Protein AF-A0A432UFX7-F1 (afdb_monomer_lite)

Structure (mmCIF, N/CA/C/O backbone):
data_AF-A0A432UFX7-F1
#
_entry.id   AF-A0A432UFX7-F1
#
loop_
_atom_site.group_PDB
_atom_site.id
_atom_site.type_symbol
_atom_site.label_atom_id
_atom_site.label_alt_id
_atom_site.label_comp_id
_atom_site.label_asym_id
_atom_site.label_entity_id
_atom_site.label_seq_id
_atom_site.pdbx_PDB_ins_code
_atom_site.Cartn_x
_atom_site.Cartn_y
_atom_site.Cartn_z
_atom_site.occupancy
_atom_site.B_iso_or_equiv
_atom_site.auth_seq_id
_atom_site.auth_comp_id
_atom_site.auth_asym_id
_atom_site.auth_atom_id
_atom_site.pdbx_PDB_model_num
ATOM 1 N N . TYR A 1 1 ? 17.857 -8.070 -16.468 1.00 80.31 1 TYR A N 1
ATOM 2 C CA . TYR A 1 1 ? 17.479 -8.868 -15.280 1.00 80.31 1 TYR A CA 1
ATOM 3 C C . TYR A 1 1 ? 16.054 -9.406 -15.369 1.00 80.31 1 TYR A C 1
ATOM 5 O O . TYR A 1 1 ? 15.803 -10.473 -14.833 1.00 80.31 1 TYR A O 1
ATOM 13 N N . CYS A 1 2 ? 15.126 -8.679 -16.001 1.00 79.50 2 CYS A N 1
ATOM 14 C CA . CYS A 1 2 ? 13.734 -9.098 -16.134 1.00 79.50 2 CYS A CA 1
ATOM 15 C C . CYS A 1 2 ? 13.595 -10.426 -16.903 1.00 79.50 2 CYS A C 1
ATOM 17 O O . CYS A 1 2 ? 14.244 -10.601 -17.933 1.00 79.50 2 CYS A O 1
ATOM 19 N N . THR A 1 3 ? 12.744 -11.324 -16.404 1.00 83.44 3 THR A N 1
ATOM 20 C CA . THR A 1 3 ? 12.401 -12.617 -17.021 1.00 83.44 3 THR A CA 1
ATOM 21 C C . THR A 1 3 ? 11.188 -12.529 -17.944 1.00 83.44 3 THR A C 1
ATOM 23 O O . THR A 1 3 ? 10.934 -13.465 -18.687 1.00 83.44 3 THR A O 1
ATOM 26 N N . GLU A 1 4 ? 10.437 -11.422 -17.922 1.00 82.31 4 GLU A N 1
ATOM 27 C CA . GLU A 1 4 ? 9.168 -11.293 -18.657 1.00 82.31 4 GLU A CA 1
ATOM 28 C C . GLU A 1 4 ? 9.324 -11.507 -20.170 1.00 82.31 4 GLU A C 1
ATOM 30 O O . GLU A 1 4 ? 8.444 -12.070 -20.811 1.00 82.31 4 GLU A O 1
ATOM 35 N N . GLY A 1 5 ? 10.476 -11.133 -20.739 1.00 78.00 5 GLY A N 1
ATOM 36 C CA . GLY A 1 5 ? 10.769 -11.356 -22.158 1.00 78.00 5 GLY A CA 1
ATOM 37 C C . GLY A 1 5 ? 10.866 -12.832 -22.565 1.00 78.00 5 GLY A C 1
ATOM 38 O O . GLY A 1 5 ? 10.755 -13.130 -23.749 1.00 78.00 5 GLY A O 1
ATOM 39 N N . LEU A 1 6 ? 11.039 -13.751 -21.608 1.00 83.31 6 LEU A N 1
ATOM 40 C CA . LEU A 1 6 ? 11.121 -15.193 -21.867 1.00 83.31 6 LEU A CA 1
ATOM 41 C C . LEU A 1 6 ? 9.741 -15.823 -22.129 1.00 83.31 6 LEU A C 1
ATOM 43 O O . LEU A 1 6 ? 9.669 -16.908 -22.695 1.00 83.31 6 LEU A O 1
ATOM 47 N N . TYR A 1 7 ? 8.643 -15.153 -21.757 1.00 82.00 7 TYR A N 1
ATOM 48 C CA . TYR A 1 7 ? 7.281 -15.674 -21.949 1.00 82.00 7 TYR A CA 1
ATOM 49 C C . TYR A 1 7 ? 6.718 -15.453 -23.363 1.00 82.00 7 TYR A C 1
ATOM 51 O O . TYR A 1 7 ? 5.641 -15.957 -23.673 1.00 82.00 7 TYR A O 1
ATOM 59 N N . GLY A 1 8 ? 7.433 -14.732 -24.231 1.00 83.75 8 GLY A N 1
ATOM 60 C CA . GLY A 1 8 ? 6.998 -14.429 -25.594 1.00 83.75 8 GLY A CA 1
ATOM 61 C C . GLY A 1 8 ? 6.243 -13.103 -25.718 1.00 83.75 8 GLY A C 1
ATOM 62 O O . GLY A 1 8 ? 6.397 -12.194 -24.902 1.00 83.75 8 GLY A O 1
ATOM 63 N N . LYS A 1 9 ? 5.471 -12.959 -26.802 1.00 82.69 9 LYS A N 1
ATOM 64 C CA . LYS A 1 9 ? 4.685 -11.742 -27.048 1.00 82.69 9 LYS A CA 1
ATOM 65 C C . LYS A 1 9 ? 3.499 -11.667 -26.077 1.00 82.69 9 LYS A C 1
ATOM 67 O O . LYS A 1 9 ? 2.955 -12.717 -25.741 1.00 82.69 9 LYS A O 1
ATOM 72 N N . PRO A 1 10 ? 3.081 -10.457 -25.659 1.00 84.19 10 PRO A N 1
ATOM 73 C CA . PRO A 1 10 ? 1.871 -10.294 -24.863 1.00 84.19 10 PRO A CA 1
ATOM 74 C C . PRO A 1 10 ? 0.664 -10.948 -25.544 1.00 84.19 10 PRO A C 1
ATOM 76 O O . PRO A 1 10 ? 0.459 -10.764 -26.743 1.00 84.19 10 PRO A O 1
ATOM 79 N N . ASP A 1 11 ? -0.118 -11.691 -24.765 1.00 88.06 11 ASP A N 1
ATOM 80 C CA . ASP A 1 11 ? -1.413 -12.240 -25.161 1.00 88.06 11 ASP A CA 1
ATOM 81 C C . ASP A 1 11 ? -2.475 -11.716 -24.191 1.00 88.06 11 ASP A C 1
ATOM 83 O O . ASP A 1 11 ? -2.302 -11.761 -22.968 1.00 88.06 11 ASP A O 1
ATOM 87 N N . GLU A 1 12 ? -3.555 -11.170 -24.738 1.00 91.50 12 GLU A N 1
ATOM 88 C CA . GLU A 1 12 ? -4.558 -10.428 -23.988 1.00 91.50 12 GLU A CA 1
ATOM 89 C C . GLU A 1 12 ? -5.946 -11.036 -24.162 1.00 91.50 12 GLU A C 1
ATOM 91 O O . GLU A 1 12 ? -6.498 -11.125 -25.262 1.00 91.50 12 GLU A O 1
ATOM 96 N N . ARG A 1 13 ? -6.582 -11.361 -23.036 1.00 94.88 13 ARG A N 1
ATOM 97 C CA . ARG A 1 13 ? -7.971 -11.830 -23.025 1.00 94.88 13 ARG A CA 1
ATOM 98 C C . ARG A 1 13 ? -8.939 -10.720 -23.445 1.00 94.88 13 ARG A C 1
ATOM 100 O O . ARG A 1 13 ? -8.639 -9.529 -23.371 1.00 94.88 13 ARG A O 1
ATOM 107 N N . SER A 1 14 ? -10.112 -11.102 -23.943 1.00 97.19 14 SER A N 1
ATOM 108 C CA . SER A 1 14 ? -11.235 -10.176 -24.166 1.00 97.19 14 SER A CA 1
ATOM 109 C C . SER A 1 14 ? -11.773 -9.652 -22.837 1.00 97.19 14 SER A C 1
ATOM 111 O O . SER A 1 14 ? -11.773 -10.399 -21.857 1.00 97.19 14 SER A O 1
ATOM 113 N N . ILE A 1 15 ? -12.317 -8.433 -22.826 1.00 98.06 15 ILE A N 1
ATOM 114 C CA . ILE A 1 15 ? -12.979 -7.869 -21.639 1.00 98.06 15 ILE A CA 1
ATOM 115 C C . ILE A 1 15 ? -14.121 -8.786 -21.196 1.00 98.06 15 ILE A C 1
ATOM 117 O O . ILE A 1 15 ? -14.171 -9.170 -20.034 1.00 98.06 15 ILE A O 1
ATOM 121 N N . GLU A 1 16 ? -14.956 -9.211 -22.141 1.00 98.25 16 GLU A N 1
ATOM 122 C CA . GLU A 1 16 ? -16.123 -10.062 -21.914 1.00 98.25 16 GLU A CA 1
ATOM 123 C C . GLU A 1 16 ? -15.702 -11.370 -21.230 1.00 98.25 16 GLU A C 1
ATOM 125 O O . GLU A 1 16 ? -16.168 -11.685 -20.142 1.00 98.25 16 GLU A O 1
ATOM 130 N N . GLY A 1 17 ? -14.702 -12.060 -21.784 1.00 98.25 17 GLY A N 1
ATOM 131 C CA . GLY A 1 17 ? -14.162 -13.284 -21.188 1.00 98.25 17 GLY A CA 1
ATOM 132 C C . GLY A 1 17 ? -13.487 -13.111 -19.816 1.00 98.25 17 GLY A C 1
ATOM 133 O O . GLY A 1 17 ? -13.415 -14.083 -19.067 1.00 98.25 17 GLY A O 1
ATOM 134 N N . ILE A 1 18 ? -12.967 -11.927 -19.464 1.00 98.00 18 ILE A N 1
ATOM 135 C CA . ILE A 1 18 ? -12.464 -11.654 -18.101 1.00 98.00 18 ILE A CA 1
ATOM 136 C C . ILE A 1 18 ? -13.643 -11.425 -17.150 1.00 98.00 18 ILE A C 1
ATOM 138 O O . ILE A 1 18 ? -13.683 -11.999 -16.064 1.00 98.00 18 ILE A O 1
ATOM 142 N N . VAL A 1 19 ? -14.612 -10.603 -17.556 1.00 98.50 19 VAL A N 1
ATOM 143 C CA . VAL A 1 19 ? -15.798 -10.279 -16.750 1.00 98.50 19 VAL A CA 1
ATOM 144 C C . VAL A 1 19 ? -16.644 -11.530 -16.501 1.00 98.50 19 VAL A C 1
ATOM 146 O O . VAL A 1 19 ? -17.128 -11.721 -15.387 1.00 98.50 19 VAL A O 1
ATOM 149 N N . ASP A 1 20 ? -16.781 -12.411 -17.492 1.00 98.56 20 ASP A N 1
ATOM 150 C CA . ASP A 1 20 ? -17.512 -13.672 -17.367 1.00 98.56 20 ASP A CA 1
ATOM 151 C C . ASP A 1 20 ? -16.865 -14.618 -16.354 1.00 98.56 20 ASP A C 1
ATOM 153 O O . ASP A 1 20 ? -17.562 -15.197 -15.522 1.00 98.56 20 ASP A O 1
ATOM 157 N N . GLU A 1 21 ? -15.534 -14.723 -16.353 1.00 98.38 21 GLU A N 1
ATOM 158 C CA . GLU A 1 21 ? -14.810 -15.492 -15.337 1.00 98.38 21 GLU A CA 1
ATOM 159 C C . GLU A 1 21 ? -15.025 -14.906 -13.939 1.00 98.38 21 GLU A C 1
ATOM 161 O O . GLU A 1 21 ? -15.346 -15.645 -13.008 1.00 98.38 21 GLU A O 1
ATOM 166 N N . VAL A 1 22 ? -14.894 -13.582 -13.786 1.00 98.56 22 VAL A N 1
ATOM 167 C CA . VAL A 1 22 ? -15.163 -12.912 -12.506 1.00 98.56 22 VAL A CA 1
ATOM 168 C C . VAL A 1 22 ? -16.588 -13.204 -12.043 1.00 98.56 22 VAL A C 1
ATOM 170 O O . VAL A 1 22 ? -16.781 -13.521 -10.871 1.00 98.56 22 VAL A O 1
ATOM 173 N N . ARG A 1 23 ? -17.578 -13.134 -12.941 1.00 98.69 23 ARG A N 1
ATOM 174 C CA . ARG A 1 23 ? -18.985 -13.403 -12.625 1.00 98.69 23 ARG A CA 1
ATOM 175 C C . ARG A 1 23 ? -19.196 -14.826 -12.130 1.00 98.69 23 ARG A C 1
ATOM 177 O O . ARG A 1 23 ? -19.752 -15.003 -11.051 1.00 98.69 23 ARG A O 1
ATOM 184 N N . ILE A 1 24 ? -18.685 -15.817 -12.858 1.00 98.62 24 ILE A N 1
ATOM 185 C CA . ILE A 1 24 ? -18.801 -17.230 -12.476 1.00 98.62 24 ILE A CA 1
ATOM 186 C C . ILE A 1 24 ? -18.133 -17.470 -11.116 1.00 98.62 24 ILE A C 1
ATOM 188 O O . ILE A 1 24 ? -18.724 -18.085 -10.232 1.00 98.62 24 ILE A O 1
ATOM 192 N N . LEU A 1 25 ? -16.924 -16.941 -10.897 1.00 98.44 25 LEU A N 1
ATOM 193 C CA . LEU A 1 25 ? -16.233 -17.063 -9.609 1.00 98.44 25 LEU A CA 1
ATOM 194 C C . LEU A 1 25 ? -17.003 -16.370 -8.475 1.00 98.44 25 LEU A C 1
ATOM 196 O O . LEU A 1 25 ? -17.073 -16.891 -7.360 1.00 98.44 25 LEU A O 1
ATOM 200 N N . TYR A 1 26 ? -17.604 -15.214 -8.753 1.00 98.50 26 TYR A N 1
ATOM 201 C CA . TYR A 1 26 ? -18.410 -14.471 -7.790 1.00 98.50 26 TYR A CA 1
ATOM 202 C C . TYR A 1 26 ? -19.668 -15.235 -7.365 1.00 98.50 26 TYR A C 1
ATOM 204 O O . TYR A 1 26 ? -19.992 -15.261 -6.173 1.00 98.50 26 TYR A O 1
ATOM 212 N N . GLU A 1 27 ? -20.342 -15.887 -8.315 1.00 98.12 27 GLU A N 1
ATOM 213 C CA . GLU A 1 27 ? -21.495 -16.766 -8.077 1.00 98.12 27 GLU A CA 1
ATOM 214 C C . GLU A 1 27 ? -21.122 -17.988 -7.224 1.00 98.12 27 GLU A C 1
ATOM 216 O O . GLU A 1 27 ? -21.927 -18.438 -6.413 1.00 98.12 27 GLU A O 1
ATOM 221 N N . GLN A 1 28 ? -19.876 -18.466 -7.319 1.00 98.38 28 GLN A N 1
ATOM 222 C CA . GLN A 1 28 ? -19.323 -19.506 -6.437 1.00 98.38 28 GLN A CA 1
ATOM 223 C C . GLN A 1 28 ? -18.836 -18.972 -5.073 1.00 98.38 28 GLN A C 1
ATOM 225 O O . GLN A 1 28 ? -18.280 -19.719 -4.270 1.00 98.38 28 GLN A O 1
ATOM 230 N N . GLY A 1 29 ? -19.033 -17.681 -4.784 1.00 97.75 29 GLY A N 1
ATOM 231 C CA . GLY A 1 29 ? -18.726 -17.068 -3.490 1.00 97.75 29 GLY A CA 1
ATOM 232 C C . GLY A 1 29 ? -17.377 -16.349 -3.400 1.00 97.75 29 GLY A C 1
ATOM 233 O O . GLY A 1 29 ? -17.065 -15.801 -2.342 1.00 97.75 29 GLY A O 1
ATOM 234 N N . VAL A 1 30 ? -16.585 -16.277 -4.477 1.00 98.00 30 VAL A N 1
ATOM 235 C CA . VAL A 1 30 ? -15.328 -15.509 -4.484 1.00 98.00 30 VAL A CA 1
ATOM 236 C C . VAL A 1 30 ? -15.629 -14.010 -4.434 1.00 98.00 30 VAL A C 1
ATOM 238 O O . VAL A 1 30 ? -16.359 -13.477 -5.264 1.00 98.00 30 VAL A O 1
ATOM 241 N N . LYS A 1 31 ? -15.050 -13.297 -3.462 1.00 97.31 31 LYS A N 1
ATOM 242 C CA . LYS A 1 31 ? -15.242 -11.840 -3.290 1.00 97.31 31 LYS A CA 1
ATOM 243 C C . LYS A 1 31 ? -13.967 -11.015 -3.465 1.00 97.31 31 LYS A C 1
ATOM 245 O O . LYS A 1 31 ? -14.024 -9.792 -3.352 1.00 97.31 31 LYS A O 1
ATOM 250 N N . TYR A 1 32 ? -12.833 -11.666 -3.714 1.00 97.31 32 TYR A N 1
ATOM 251 C CA . TYR A 1 32 ? -11.512 -11.047 -3.713 1.00 97.31 32 TYR A CA 1
ATOM 252 C C . TYR A 1 32 ? -10.809 -11.317 -5.044 1.00 97.31 32 TYR A C 1
ATOM 254 O O . TYR A 1 32 ? -10.431 -12.449 -5.334 1.00 97.31 32 TYR A O 1
ATOM 262 N N . PHE A 1 33 ? -10.632 -10.272 -5.842 1.00 97.81 33 PHE A N 1
ATOM 263 C CA . PHE A 1 33 ? -10.080 -10.310 -7.188 1.00 97.81 33 PHE A CA 1
ATOM 264 C C . PHE A 1 33 ? -8.856 -9.402 -7.296 1.00 97.81 33 PHE A C 1
ATOM 266 O O . PHE A 1 33 ? -8.816 -8.282 -6.781 1.00 97.81 33 PHE A O 1
ATOM 273 N N . ARG A 1 34 ? -7.846 -9.888 -8.016 1.00 96.88 34 ARG A N 1
ATOM 274 C CA . ARG A 1 34 ? -6.667 -9.112 -8.392 1.00 96.88 34 ARG A CA 1
ATOM 275 C C . ARG A 1 34 ? -6.395 -9.318 -9.873 1.00 96.88 34 ARG A C 1
ATOM 277 O O . ARG A 1 34 ? -6.171 -10.447 -10.302 1.00 96.88 34 ARG A O 1
ATOM 284 N N . ILE A 1 35 ? -6.390 -8.236 -10.640 1.00 95.62 35 ILE A N 1
ATOM 285 C CA . ILE A 1 35 ? -6.102 -8.260 -12.074 1.00 95.62 35 ILE A CA 1
ATOM 286 C C . ILE A 1 35 ? -4.584 -8.308 -12.253 1.00 95.62 35 ILE A C 1
ATOM 288 O O . ILE A 1 35 ? -3.898 -7.281 -12.230 1.00 95.62 35 ILE A O 1
ATOM 292 N N . GLY A 1 36 ? -4.054 -9.527 -12.356 1.00 90.06 36 GLY A N 1
ATOM 293 C CA . GLY A 1 36 ? -2.617 -9.792 -12.394 1.00 90.06 36 GLY A CA 1
ATOM 294 C C . GLY A 1 36 ? -2.145 -10.569 -13.610 1.00 90.06 36 GLY A C 1
ATOM 295 O O . GLY A 1 36 ? -2.826 -10.619 -14.630 1.00 90.06 36 GLY A O 1
ATOM 296 N N . ARG A 1 37 ? -0.945 -11.152 -13.480 1.00 84.88 37 ARG A N 1
ATOM 297 C CA . ARG A 1 37 ? -0.235 -11.860 -14.563 1.00 84.88 37 ARG A CA 1
ATOM 298 C C . ARG A 1 37 ? 0.065 -10.948 -15.760 1.00 84.88 37 ARG A C 1
ATOM 300 O O . ARG A 1 37 ? -0.005 -11.360 -16.911 1.00 84.88 37 ARG A O 1
ATOM 307 N N . GLN A 1 38 ? 0.414 -9.699 -15.463 1.00 86.50 38 GLN A N 1
ATOM 308 C CA . GLN A 1 38 ? 0.875 -8.735 -16.453 1.00 86.50 38 GLN A CA 1
ATOM 309 C C . GLN A 1 38 ? 1.973 -7.844 -15.863 1.00 86.50 38 GLN A C 1
ATOM 311 O O . GLN A 1 38 ? 1.881 -7.442 -14.695 1.00 86.50 38 GLN A O 1
ATOM 316 N N . PRO A 1 39 ? 2.990 -7.482 -16.660 1.00 85.88 39 PRO A N 1
ATOM 317 C CA . PRO A 1 39 ? 4.038 -6.566 -16.223 1.00 85.88 39 PRO A CA 1
ATOM 318 C C . PRO A 1 39 ? 3.548 -5.112 -16.137 1.00 85.88 39 PRO A C 1
ATOM 320 O O . PRO A 1 39 ? 4.196 -4.284 -15.498 1.00 85.88 39 PRO A O 1
ATOM 323 N N . ASN A 1 40 ? 2.427 -4.779 -16.791 1.00 93.00 40 ASN A N 1
ATOM 324 C CA . ASN A 1 40 ? 1.883 -3.425 -16.838 1.00 93.00 40 ASN A CA 1
ATOM 325 C C . ASN A 1 40 ? 0.387 -3.405 -17.202 1.00 93.00 40 ASN A C 1
ATOM 327 O O . ASN A 1 40 ? 0.054 -3.580 -18.371 1.00 93.00 40 ASN A O 1
ATOM 331 N N . ILE A 1 41 ? -0.497 -3.088 -16.249 1.00 95.69 41 ILE A N 1
ATOM 332 C CA . ILE A 1 41 ? -1.945 -2.920 -16.510 1.00 95.69 41 ILE A CA 1
ATOM 333 C C . ILE A 1 41 ? -2.257 -1.856 -17.567 1.00 95.69 41 ILE A C 1
ATOM 335 O O . ILE A 1 41 ? -3.228 -1.982 -18.305 1.00 95.69 41 ILE A O 1
ATOM 339 N N . LEU A 1 42 ? -1.414 -0.828 -17.693 1.00 96.31 42 LEU A N 1
ATOM 340 C CA . LEU A 1 42 ? -1.611 0.229 -18.686 1.00 96.31 42 LEU A CA 1
ATOM 341 C C . LEU A 1 42 ? -1.316 -0.231 -20.120 1.00 96.31 42 LEU A C 1
ATOM 343 O O . LEU A 1 42 ? -1.626 0.494 -21.059 1.00 96.31 42 LEU A O 1
ATOM 347 N N . GLY A 1 43 ? -0.721 -1.415 -20.292 1.00 94.38 43 GLY A N 1
ATOM 348 C CA . GLY A 1 43 ? -0.522 -2.028 -21.602 1.00 94.38 43 GLY A CA 1
ATOM 349 C C . GLY A 1 43 ? -1.773 -2.698 -22.166 1.00 94.38 43 GLY A C 1
ATOM 350 O O . GLY A 1 43 ? -1.824 -2.895 -23.374 1.00 94.38 43 GLY A O 1
ATOM 351 N N . TYR A 1 44 ? -2.774 -2.991 -21.327 1.00 95.25 44 TYR A N 1
ATOM 352 C CA . TYR A 1 44 ? -3.959 -3.739 -21.736 1.00 95.25 44 TYR A CA 1
ATOM 353 C C . TYR A 1 44 ? -4.725 -3.029 -22.859 1.00 95.25 44 TYR A C 1
ATOM 355 O O . TYR A 1 44 ? -5.144 -1.875 -22.707 1.00 95.25 44 TYR A O 1
ATOM 363 N N . ARG A 1 45 ? -4.928 -3.734 -23.978 1.00 94.44 45 ARG A N 1
ATOM 364 C CA . ARG A 1 45 ? -5.622 -3.265 -25.186 1.00 94.44 45 ARG A CA 1
ATOM 365 C C . ARG A 1 45 ? -5.040 -1.963 -25.727 1.00 94.44 45 ARG A C 1
ATOM 367 O O . ARG A 1 45 ? -5.791 -1.073 -26.134 1.00 94.44 45 ARG A O 1
ATOM 374 N N . THR A 1 46 ? -3.712 -1.841 -25.687 1.00 93.62 46 THR A N 1
ATOM 375 C CA . THR A 1 46 ? -2.978 -0.623 -26.053 1.00 93.62 46 THR A CA 1
ATOM 376 C C . THR A 1 46 ? -3.400 -0.036 -27.405 1.00 93.62 46 THR A C 1
ATOM 378 O O . THR A 1 46 ? -3.647 -0.747 -28.373 1.00 93.62 46 THR A O 1
ATOM 381 N N . LEU A 1 47 ? -3.441 1.299 -27.486 1.00 89.25 47 LEU A N 1
ATOM 382 C CA . LEU A 1 47 ? -3.753 2.027 -28.724 1.00 89.25 47 LEU A CA 1
ATOM 383 C C . LEU A 1 47 ? -2.596 2.018 -29.733 1.00 89.25 47 LEU A C 1
ATOM 385 O O . LEU A 1 47 ? -2.783 2.374 -30.896 1.00 89.25 47 LEU A O 1
ATOM 389 N N . LYS A 1 48 ? -1.380 1.693 -29.282 1.00 83.44 48 LYS A N 1
ATOM 390 C CA . LYS A 1 48 ? -0.187 1.657 -30.126 1.00 83.44 48 LYS A CA 1
ATOM 391 C C . LYS A 1 48 ? 0.795 0.625 -29.592 1.00 83.44 48 LYS A C 1
ATOM 393 O O . LYS A 1 48 ? 1.383 0.820 -28.532 1.00 83.44 48 LYS A O 1
ATOM 398 N N . GLU A 1 49 ? 1.022 -0.408 -30.394 1.00 72.81 49 GLU A N 1
ATOM 399 C CA . GLU A 1 49 ? 1.943 -1.503 -30.071 1.00 72.81 49 GLU A CA 1
ATOM 400 C C . GLU A 1 49 ? 3.403 -1.189 -30.443 1.00 72.81 49 GLU A C 1
ATOM 402 O O . GLU A 1 49 ? 4.335 -1.738 -29.863 1.00 72.81 49 GLU A O 1
ATOM 407 N N . ASN A 1 50 ? 3.624 -0.265 -31.384 1.00 67.44 50 ASN A N 1
ATOM 408 C CA . ASN A 1 50 ? 4.959 0.047 -31.895 1.00 67.44 50 ASN A CA 1
ATOM 409 C C . ASN A 1 50 ? 5.653 1.114 -31.026 1.00 67.44 50 ASN A C 1
ATOM 411 O O . ASN A 1 50 ? 5.448 2.317 -31.229 1.00 67.44 50 ASN A O 1
ATOM 415 N N . GLY A 1 51 ? 6.479 0.681 -30.070 1.00 73.44 51 GLY A N 1
ATOM 416 C CA . GLY A 1 51 ? 7.312 1.550 -29.229 1.00 73.44 51 GLY A CA 1
ATOM 417 C C . GLY A 1 51 ? 7.903 0.832 -28.012 1.00 73.44 51 GLY A C 1
ATOM 418 O O . GLY A 1 51 ? 7.583 -0.321 -27.745 1.00 73.44 51 GLY A O 1
ATOM 419 N N . GLU A 1 52 ? 8.767 1.518 -27.256 1.00 83.69 52 GLU A N 1
ATOM 420 C CA . GLU A 1 52 ? 9.319 0.979 -25.999 1.00 83.69 52 GLU A CA 1
ATOM 421 C C . GLU A 1 52 ? 8.245 0.820 -24.910 1.00 83.69 52 GLU A C 1
ATOM 423 O O . GLU A 1 52 ? 8.311 -0.105 -24.094 1.00 83.69 52 GLU A O 1
ATOM 428 N N . PHE A 1 53 ? 7.244 1.706 -24.933 1.00 91.06 53 PHE A N 1
ATOM 429 C CA . PHE A 1 53 ? 6.107 1.699 -24.024 1.00 91.06 53 PHE A CA 1
ATOM 430 C C . PHE A 1 53 ? 4.786 1.644 -24.799 1.00 91.06 53 PHE A C 1
ATOM 432 O O . PHE A 1 53 ? 4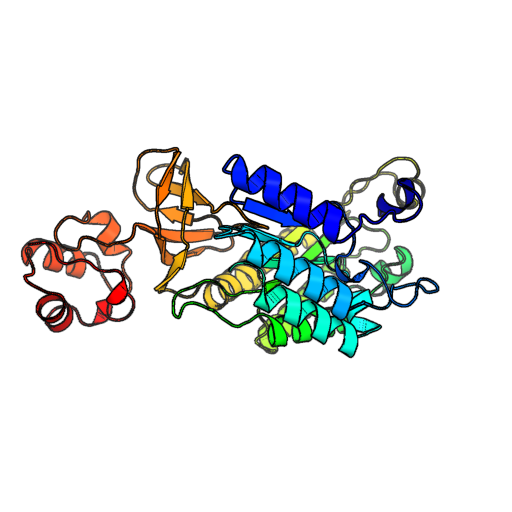.629 2.394 -25.774 1.00 91.06 53 PHE A O 1
ATOM 439 N N . PRO A 1 54 ? 3.825 0.812 -24.355 1.00 91.69 54 PRO A N 1
ATOM 440 C CA . PRO A 1 54 ? 2.492 0.773 -24.940 1.00 91.69 54 PRO A CA 1
ATOM 441 C C . PRO A 1 54 ? 1.748 2.072 -24.630 1.00 91.69 54 PRO A C 1
ATOM 443 O O . PRO A 1 54 ? 1.803 2.567 -23.503 1.00 91.69 54 PRO A O 1
ATOM 446 N N . LYS A 1 55 ? 1.026 2.622 -25.611 1.00 95.88 55 LYS A N 1
ATOM 447 C CA . LYS A 1 55 ? 0.132 3.762 -25.363 1.00 95.88 55 LYS A CA 1
ATOM 448 C C . LYS A 1 55 ? -1.129 3.273 -24.633 1.00 95.88 55 LYS A C 1
ATOM 450 O O . LYS A 1 55 ? -1.841 2.445 -25.213 1.00 95.88 55 LYS A O 1
ATOM 455 N N . PRO A 1 56 ? -1.449 3.749 -23.416 1.00 97.44 56 PRO A N 1
ATOM 456 C CA . PRO A 1 56 ? -2.609 3.255 -22.681 1.00 97.44 56 PRO A CA 1
ATOM 457 C C . PRO A 1 56 ? -3.915 3.436 -23.453 1.00 97.44 56 PRO A C 1
ATOM 459 O O . PRO A 1 56 ? -4.068 4.403 -24.202 1.00 97.44 56 PRO A O 1
ATOM 462 N N . ASN A 1 57 ? -4.865 2.527 -23.230 1.00 97.75 57 ASN A N 1
ATOM 463 C CA . ASN A 1 57 ? -6.234 2.625 -23.729 1.00 97.75 57 ASN A CA 1
ATOM 464 C C . ASN A 1 57 ? -7.204 2.849 -22.557 1.00 97.75 57 ASN A C 1
ATOM 466 O O . ASN A 1 57 ? -7.694 1.883 -21.961 1.00 97.75 57 ASN A O 1
ATOM 470 N N . PRO A 1 58 ? -7.482 4.117 -22.192 1.00 98.31 58 PRO A N 1
ATOM 471 C CA . PRO A 1 58 ? -8.354 4.422 -21.067 1.00 98.31 58 PRO A CA 1
ATOM 472 C C . PRO A 1 58 ? -9.755 3.841 -21.224 1.00 98.31 58 PRO A C 1
ATOM 474 O O . PRO A 1 58 ? -10.330 3.417 -20.232 1.00 98.31 58 PRO A O 1
ATOM 477 N N . GLU A 1 59 ? -10.300 3.790 -22.441 1.00 98.31 59 GLU A N 1
ATOM 478 C CA . GLU A 1 59 ? -11.655 3.291 -22.686 1.00 98.31 59 GLU A CA 1
ATOM 479 C C . GLU A 1 59 ? -11.769 1.797 -22.371 1.00 98.31 59 GLU A C 1
ATOM 481 O O . GLU A 1 59 ? -12.656 1.395 -21.616 1.00 98.31 59 GLU A O 1
ATOM 486 N N . ALA A 1 60 ? -10.828 0.985 -22.863 1.00 98.00 60 ALA A N 1
ATOM 487 C CA . ALA A 1 60 ? -10.800 -0.450 -22.590 1.00 98.00 60 ALA A CA 1
ATOM 488 C C . ALA A 1 60 ? -10.597 -0.752 -21.097 1.00 98.00 60 ALA A C 1
ATOM 490 O O . ALA A 1 60 ? -11.311 -1.583 -20.530 1.00 98.00 60 ALA A O 1
ATOM 491 N N . ILE A 1 61 ? -9.666 -0.048 -20.443 1.00 98.25 61 ILE A N 1
ATOM 492 C CA . ILE A 1 61 ? -9.401 -0.204 -19.005 1.00 98.25 61 ILE A CA 1
ATOM 493 C C . ILE A 1 61 ? -10.630 0.219 -18.189 1.00 98.25 61 ILE A C 1
ATOM 495 O O . ILE A 1 61 ? -11.054 -0.503 -17.289 1.00 98.25 61 ILE A O 1
ATOM 499 N N . CYS A 1 62 ? -11.253 1.350 -18.524 1.00 98.50 62 CYS A N 1
ATOM 500 C CA . CYS A 1 62 ? -12.438 1.827 -17.818 1.00 98.50 62 CYS A CA 1
ATOM 501 C C . CYS A 1 62 ? -13.622 0.872 -17.988 1.00 98.50 62 CYS A C 1
ATOM 503 O O . CYS A 1 62 ? -14.300 0.565 -17.008 1.00 98.50 62 CYS A O 1
ATOM 505 N N . LYS A 1 63 ? -13.849 0.367 -19.211 1.00 98.62 63 LYS A N 1
ATOM 506 C CA . LYS A 1 63 ? -14.884 -0.637 -19.490 1.00 98.62 63 LYS A CA 1
ATOM 507 C C . LYS A 1 63 ? -14.660 -1.887 -18.638 1.00 98.62 63 LYS A C 1
ATOM 509 O O . LYS A 1 63 ? -15.582 -2.284 -17.933 1.00 98.62 63 LYS A O 1
ATOM 514 N N . LEU A 1 64 ? -13.440 -2.432 -18.630 1.00 98.50 64 LEU A N 1
ATOM 515 C CA . LEU A 1 64 ? -13.089 -3.622 -17.851 1.00 98.50 64 LEU A CA 1
ATOM 516 C C . LEU A 1 64 ? -13.394 -3.448 -16.358 1.00 98.50 64 LEU A C 1
ATOM 518 O O . LEU A 1 64 ? -14.140 -4.238 -15.786 1.00 98.50 64 LEU A O 1
ATOM 522 N N . PHE A 1 65 ? -12.843 -2.412 -15.723 1.00 98.44 65 PHE A N 1
ATOM 523 C CA . PHE A 1 65 ? -13.008 -2.223 -14.279 1.00 98.44 65 PHE A CA 1
ATOM 524 C C . PHE A 1 65 ? -14.457 -1.915 -13.895 1.00 98.44 65 PHE A C 1
ATOM 526 O O . PHE A 1 65 ? -14.948 -2.445 -12.900 1.00 98.44 65 PHE A O 1
ATOM 533 N N . ARG A 1 66 ? -15.167 -1.119 -14.702 1.00 98.50 66 ARG A N 1
ATOM 534 C CA . ARG A 1 66 ? -16.590 -0.836 -14.489 1.00 98.50 66 ARG A CA 1
ATOM 535 C C . ARG A 1 66 ? -17.440 -2.101 -14.583 1.00 98.50 66 ARG A C 1
ATOM 537 O O . ARG A 1 66 ? -18.302 -2.313 -13.738 1.00 98.50 66 ARG A O 1
ATOM 544 N N . GLU A 1 67 ? -17.213 -2.937 -15.592 1.00 98.56 67 GLU A N 1
ATOM 545 C CA . GLU A 1 67 ? -17.985 -4.169 -15.783 1.00 98.56 67 GLU A CA 1
ATOM 546 C C . GLU A 1 67 ? -17.709 -5.196 -14.687 1.00 98.56 67 GLU A C 1
ATOM 548 O O . GLU A 1 67 ? -18.655 -5.771 -14.156 1.00 98.56 67 GLU A O 1
ATOM 553 N N . ILE A 1 68 ? -16.449 -5.350 -14.266 1.00 98.44 68 ILE A N 1
ATOM 554 C CA . ILE A 1 68 ? -16.092 -6.161 -13.095 1.00 98.44 68 ILE A CA 1
ATOM 555 C C . ILE A 1 68 ? -16.794 -5.627 -11.844 1.00 98.44 68 ILE A C 1
ATOM 557 O O . ILE A 1 68 ? -17.398 -6.397 -11.101 1.00 98.44 68 ILE A O 1
ATOM 561 N N . ARG A 1 69 ? -16.763 -4.309 -11.610 1.00 97.06 69 ARG A N 1
ATOM 562 C CA . ARG A 1 69 ? -17.413 -3.698 -10.443 1.00 97.06 69 ARG A CA 1
ATOM 563 C C . ARG A 1 69 ? -18.931 -3.908 -10.439 1.00 97.06 69 ARG A C 1
ATOM 565 O O . ARG A 1 69 ? -19.512 -4.030 -9.366 1.00 97.06 69 ARG A O 1
ATOM 572 N N . ASN A 1 70 ? -19.555 -4.001 -11.613 1.00 97.94 70 ASN A N 1
ATOM 573 C CA . ASN A 1 70 ? -20.988 -4.256 -11.768 1.00 97.94 70 ASN A CA 1
ATOM 574 C C . ASN A 1 70 ? -21.395 -5.724 -11.546 1.00 97.94 70 ASN A C 1
ATOM 576 O O . ASN A 1 70 ? -22.589 -5.994 -11.447 1.00 97.94 70 ASN A O 1
ATOM 580 N N . VAL A 1 71 ? -20.448 -6.668 -11.455 1.00 98.12 71 VAL A N 1
ATOM 581 C CA . VAL A 1 71 ? -20.753 -8.085 -11.172 1.00 98.12 71 VAL A CA 1
ATOM 582 C C . VAL A 1 71 ? -21.422 -8.253 -9.804 1.00 98.12 71 VAL A C 1
ATOM 584 O O . VAL A 1 71 ? -22.300 -9.097 -9.647 1.00 98.12 71 VAL A O 1
ATOM 587 N N . GLY A 1 72 ? -21.029 -7.453 -8.811 1.00 96.25 72 GLY A N 1
ATOM 588 C CA . GLY A 1 72 ? -21.638 -7.478 -7.488 1.00 96.25 72 GLY A CA 1
ATOM 589 C C . GLY A 1 72 ? -20.783 -6.802 -6.422 1.00 96.25 72 GLY A C 1
ATOM 590 O O . GLY A 1 72 ? -19.818 -6.095 -6.711 1.00 96.25 72 GLY A O 1
ATOM 591 N N . GLU A 1 73 ? -21.126 -7.042 -5.157 1.00 96.00 73 GLU A N 1
ATOM 592 C CA . GLU A 1 73 ? -20.386 -6.515 -4.009 1.00 96.00 73 GLU A CA 1
ATOM 593 C C . GLU A 1 73 ? -19.039 -7.241 -3.842 1.00 96.00 73 GLU A C 1
ATOM 595 O O . GLU A 1 73 ? -18.913 -8.235 -3.122 1.00 96.00 73 GLU A O 1
ATOM 600 N N . ILE A 1 74 ? -18.039 -6.779 -4.591 1.00 97.12 74 ILE A N 1
ATOM 601 C CA . ILE A 1 74 ? -16.654 -7.246 -4.534 1.00 97.12 74 ILE A CA 1
ATOM 602 C C . ILE A 1 74 ? -15.939 -6.573 -3.355 1.00 97.12 74 ILE A C 1
ATOM 604 O O . ILE A 1 74 ? -15.918 -5.341 -3.257 1.00 97.12 74 ILE A O 1
ATOM 608 N N . LYS A 1 75 ? -15.316 -7.390 -2.494 1.00 96.44 75 LYS A N 1
ATOM 609 C CA . LYS A 1 75 ? -14.554 -6.947 -1.315 1.00 96.44 75 LYS A CA 1
ATOM 610 C C . LYS A 1 75 ? -13.140 -6.484 -1.659 1.00 96.44 75 LYS A C 1
ATOM 612 O O . LYS A 1 75 ? -12.624 -5.580 -1.011 1.00 96.44 75 LYS A O 1
ATOM 617 N N . THR A 1 76 ? -12.533 -7.068 -2.691 1.00 97.69 76 THR A N 1
ATOM 618 C CA . THR A 1 76 ? -11.226 -6.643 -3.209 1.00 97.69 76 THR A CA 1
ATOM 619 C C . THR A 1 76 ? -11.232 -6.693 -4.727 1.00 97.69 76 THR A C 1
ATOM 621 O O . THR A 1 76 ? -11.505 -7.744 -5.293 1.00 97.69 76 THR A O 1
ATOM 624 N N . LEU A 1 77 ? -10.920 -5.579 -5.379 1.00 98.12 77 LEU A N 1
ATOM 625 C CA . LEU A 1 77 ? -10.595 -5.497 -6.799 1.00 98.12 77 LEU A CA 1
ATOM 626 C C . LEU A 1 77 ? -9.332 -4.659 -6.938 1.00 98.12 77 LEU A C 1
ATOM 628 O O . LEU A 1 77 ? -9.404 -3.444 -6.815 1.00 98.12 77 LEU A O 1
ATOM 632 N N . HIS A 1 78 ? -8.187 -5.314 -7.097 1.00 97.81 78 HIS A N 1
ATOM 633 C CA . HIS A 1 78 ? -6.882 -4.653 -7.081 1.00 97.81 78 HIS A CA 1
ATOM 634 C C . HIS A 1 78 ? -6.079 -4.933 -8.354 1.00 97.81 78 HIS A C 1
ATOM 636 O O . HIS A 1 78 ? -6.331 -5.922 -9.049 1.00 97.81 78 HIS A O 1
ATOM 642 N N . ILE A 1 79 ? -5.051 -4.131 -8.619 1.00 96.81 79 ILE A N 1
ATOM 643 C CA . ILE A 1 79 ? -4.081 -4.376 -9.693 1.00 96.81 79 ILE A CA 1
ATOM 644 C C . ILE A 1 79 ? -2.804 -5.075 -9.206 1.00 96.81 79 ILE A C 1
ATOM 646 O O . ILE A 1 79 ? -2.536 -5.232 -8.007 1.00 96.81 79 ILE A O 1
ATOM 650 N N . ASP A 1 80 ? -2.021 -5.568 -10.168 1.00 92.00 80 ASP A N 1
ATOM 651 C CA . ASP A 1 80 ? -0.735 -6.216 -9.911 1.00 92.00 80 ASP A CA 1
ATOM 652 C C . ASP A 1 80 ? 0.462 -5.298 -10.140 1.00 92.00 80 ASP A C 1
ATOM 654 O O . ASP A 1 80 ? 1.188 -5.041 -9.188 1.00 92.00 80 ASP A O 1
ATOM 658 N N . ASN A 1 81 ? 0.656 -4.788 -11.362 1.00 92.06 81 ASN A N 1
ATOM 659 C CA . ASN A 1 81 ? 1.826 -3.984 -11.726 1.00 92.06 81 ASN A CA 1
ATOM 660 C C . ASN A 1 81 ? 1.459 -2.797 -12.618 1.00 92.06 81 ASN A C 1
ATOM 662 O O . ASN A 1 81 ? 0.602 -2.911 -13.499 1.00 92.06 81 ASN A O 1
ATOM 666 N N . VAL A 1 82 ? 2.174 -1.684 -12.434 1.00 95.38 82 VAL A N 1
ATOM 667 C CA . VAL A 1 82 ? 2.108 -0.501 -13.300 1.00 95.38 82 VAL A CA 1
ATOM 668 C C . VAL A 1 82 ? 3.519 -0.113 -13.718 1.00 95.38 82 VAL A C 1
ATOM 670 O O . VAL A 1 82 ? 4.419 -0.005 -12.888 1.00 95.38 82 VAL A O 1
ATOM 673 N N . ASN A 1 83 ? 3.730 0.141 -15.006 1.00 94.62 83 ASN A N 1
ATOM 674 C CA . ASN A 1 83 ? 5.024 0.603 -15.489 1.00 94.62 83 ASN A CA 1
ATOM 675 C C . ASN A 1 83 ? 5.109 2.136 -15.421 1.00 94.62 83 ASN A C 1
ATOM 677 O O . ASN A 1 83 ? 4.429 2.836 -16.169 1.00 94.62 83 ASN A O 1
ATOM 681 N N . ALA A 1 84 ? 5.981 2.660 -14.555 1.00 95.69 84 ALA A N 1
ATOM 682 C CA . ALA A 1 84 ? 6.185 4.103 -14.414 1.00 95.69 84 ALA A CA 1
ATOM 683 C C . ALA A 1 84 ? 6.671 4.773 -15.713 1.00 95.69 84 ALA A C 1
ATOM 685 O O . ALA A 1 84 ? 6.293 5.906 -15.982 1.00 95.69 84 ALA A O 1
ATOM 686 N N . GLY A 1 85 ? 7.440 4.071 -16.551 1.00 95.12 85 GLY A N 1
ATOM 687 C CA . GLY A 1 85 ? 7.853 4.571 -17.865 1.00 95.12 85 GLY A CA 1
ATOM 688 C C . GLY A 1 85 ? 6.690 4.720 -18.851 1.00 95.12 85 GLY A C 1
ATOM 689 O O . GLY A 1 85 ? 6.686 5.647 -19.650 1.00 95.12 85 GLY A O 1
ATOM 690 N N . THR A 1 86 ? 5.645 3.887 -18.748 1.00 96.25 86 THR A N 1
ATOM 691 C CA . THR A 1 86 ? 4.399 4.091 -19.517 1.00 96.25 86 THR A CA 1
ATOM 692 C C . THR A 1 86 ? 3.672 5.360 -19.084 1.00 96.25 86 THR A C 1
ATOM 694 O O . THR A 1 86 ? 3.201 6.108 -19.938 1.00 96.25 86 THR A O 1
ATOM 697 N N . ILE A 1 87 ? 3.633 5.630 -17.776 1.00 97.44 87 ILE A N 1
ATOM 698 C CA . ILE A 1 87 ? 3.064 6.876 -17.248 1.00 97.44 87 ILE A CA 1
ATOM 699 C C . ILE A 1 87 ? 3.873 8.080 -17.727 1.00 97.44 87 ILE A C 1
ATOM 701 O O . ILE A 1 87 ? 3.293 9.072 -18.155 1.00 97.44 87 ILE A O 1
ATOM 705 N N . ASP A 1 88 ? 5.199 7.981 -17.691 1.00 95.88 88 ASP A N 1
ATOM 706 C CA . ASP A 1 88 ? 6.088 9.062 -18.105 1.00 95.88 88 ASP A CA 1
ATOM 707 C C . ASP A 1 88 ? 5.996 9.371 -19.608 1.00 95.88 88 ASP A C 1
ATOM 709 O O . ASP A 1 88 ? 5.999 10.533 -20.007 1.00 95.88 88 ASP A O 1
ATOM 713 N N . ALA A 1 89 ? 5.870 8.335 -20.443 1.00 95.50 89 ALA A N 1
ATOM 714 C CA . ALA A 1 89 ? 5.748 8.476 -21.892 1.00 95.50 89 ALA A CA 1
ATOM 715 C C . ALA A 1 89 ? 4.362 8.976 -22.339 1.00 95.50 89 ALA A C 1
ATOM 717 O O . ALA A 1 89 ? 4.262 9.686 -23.339 1.00 95.50 89 ALA A O 1
ATOM 718 N N . TYR A 1 90 ? 3.299 8.605 -21.617 1.00 97.06 90 TYR A N 1
ATOM 719 C CA . TYR A 1 90 ? 1.908 8.926 -21.959 1.00 97.06 90 TYR A CA 1
ATOM 720 C C . TYR A 1 90 ? 1.133 9.413 -20.724 1.00 97.06 90 TYR A C 1
ATOM 722 O O . TYR A 1 90 ? 0.249 8.701 -20.228 1.00 97.06 90 TYR A O 1
ATOM 730 N N . PRO A 1 91 ? 1.463 10.601 -20.184 1.00 97.62 91 PRO A N 1
ATOM 731 C CA . PRO A 1 91 ? 0.913 11.066 -18.913 1.00 97.62 91 PRO A CA 1
ATOM 732 C C . PRO A 1 91 ? -0.600 11.293 -18.971 1.00 97.62 91 PRO A C 1
ATOM 734 O O . PRO A 1 91 ? -1.302 10.922 -18.033 1.00 97.62 91 PRO A O 1
ATOM 737 N N . GLU A 1 92 ? -1.128 11.833 -20.072 1.00 98.00 92 GLU A N 1
ATOM 738 C CA . GLU A 1 92 ? -2.560 12.126 -20.205 1.00 98.00 92 GLU A CA 1
ATOM 739 C C . GLU A 1 92 ? -3.415 10.856 -20.289 1.00 98.00 92 GLU A C 1
ATOM 741 O O . GLU A 1 92 ? -4.433 10.727 -19.602 1.00 98.00 92 GLU A O 1
ATOM 746 N N . GLU A 1 93 ? -3.020 9.896 -21.127 1.00 98.38 93 GLU A N 1
ATOM 747 C CA . GLU A 1 93 ? -3.725 8.623 -21.255 1.00 98.38 93 GLU A CA 1
ATOM 748 C C . GLU A 1 93 ? -3.592 7.795 -19.976 1.00 98.38 93 GLU A C 1
ATOM 750 O O . GLU A 1 93 ? -4.578 7.229 -19.502 1.00 98.38 93 GLU A O 1
ATOM 755 N N . SER A 1 94 ? -2.407 7.780 -19.366 1.00 98.31 94 SER A N 1
ATOM 756 C CA . SER A 1 94 ? -2.188 7.090 -18.095 1.00 98.31 94 SER A CA 1
ATOM 757 C C . SER A 1 94 ? -3.025 7.690 -16.974 1.00 98.31 94 SER A C 1
ATOM 759 O O . SER A 1 94 ? -3.638 6.941 -16.219 1.00 98.31 94 SER A O 1
ATOM 761 N N . PHE A 1 95 ? -3.125 9.020 -16.895 1.00 98.69 95 PHE A N 1
ATOM 762 C CA . PHE A 1 95 ? -3.990 9.702 -15.934 1.00 98.69 95 PHE A CA 1
ATOM 763 C C . PHE A 1 95 ? -5.445 9.246 -16.078 1.00 98.69 95 PHE A C 1
ATOM 765 O O . PHE A 1 95 ? -6.070 8.845 -15.098 1.00 98.69 95 PHE A O 1
ATOM 772 N N . LYS A 1 96 ? -5.986 9.245 -17.304 1.00 98.69 96 LYS A N 1
ATOM 773 C CA . LYS A 1 96 ? -7.372 8.820 -17.570 1.00 98.69 96 LYS A CA 1
ATOM 774 C C . LYS A 1 96 ? -7.599 7.351 -17.195 1.00 98.69 96 LYS A C 1
ATOM 776 O O . LYS A 1 96 ? -8.593 7.038 -16.542 1.00 98.69 96 LYS A O 1
ATOM 781 N N . ALA A 1 97 ? -6.675 6.465 -17.568 1.00 98.50 97 ALA A N 1
ATOM 782 C CA . ALA A 1 97 ? -6.760 5.041 -17.258 1.00 98.50 97 ALA A CA 1
ATOM 783 C C . ALA A 1 97 ? -6.679 4.770 -15.745 1.00 98.50 97 ALA A C 1
ATOM 785 O O . ALA A 1 97 ? -7.540 4.086 -15.194 1.00 98.50 97 ALA A O 1
ATOM 786 N N . LEU A 1 98 ? -5.690 5.351 -15.058 1.00 98.69 98 LEU A N 1
ATOM 787 C CA . LEU A 1 98 ? -5.504 5.195 -13.613 1.00 98.69 98 LEU A CA 1
ATOM 788 C C . LEU A 1 98 ? -6.656 5.811 -12.818 1.00 98.69 98 LEU A C 1
ATOM 790 O O . LEU A 1 98 ? -7.069 5.232 -11.821 1.00 98.69 98 LEU A O 1
ATOM 794 N N . LYS A 1 99 ? -7.222 6.935 -13.274 1.00 98.62 99 LYS A N 1
ATOM 795 C CA . LYS A 1 99 ? -8.424 7.522 -12.671 1.00 98.62 99 LYS A CA 1
ATOM 796 C C . LYS A 1 99 ? -9.630 6.591 -12.783 1.00 98.62 99 LYS A C 1
ATOM 798 O O . LYS A 1 99 ? -10.394 6.478 -11.833 1.00 98.62 99 LYS A O 1
ATOM 803 N N . CYS A 1 100 ? -9.802 5.901 -13.912 1.00 98.12 100 CYS A N 1
ATOM 804 C CA . CYS A 1 100 ? -10.838 4.875 -14.026 1.00 98.12 100 CYS A CA 1
ATOM 805 C C . CYS A 1 100 ? -10.591 3.699 -13.074 1.00 98.12 100 CYS A C 1
ATOM 807 O O . CYS A 1 100 ? -11.530 3.285 -12.401 1.00 98.12 100 CYS A O 1
ATOM 809 N N . ILE A 1 101 ? -9.352 3.203 -12.971 1.00 98.44 101 ILE A N 1
ATOM 810 C CA . ILE A 1 101 ? -8.994 2.153 -12.002 1.00 98.44 101 ILE A CA 1
ATOM 811 C C . ILE A 1 101 ? -9.345 2.619 -10.586 1.00 98.44 101 ILE A C 1
ATOM 813 O O . ILE A 1 101 ? -10.176 1.988 -9.947 1.00 98.44 101 ILE A O 1
ATOM 817 N N . ALA A 1 102 ? -8.839 3.776 -10.155 1.00 98.25 102 ALA A N 1
ATOM 818 C CA . ALA A 1 102 ? -9.075 4.328 -8.821 1.00 98.25 102 ALA A CA 1
ATOM 819 C C . ALA A 1 102 ? -10.554 4.624 -8.513 1.00 98.25 102 ALA A C 1
ATOM 821 O O . ALA A 1 102 ? -10.922 4.754 -7.354 1.00 98.25 102 ALA A O 1
ATOM 822 N N . ASN A 1 103 ? -11.424 4.762 -9.516 1.00 97.75 103 ASN A N 1
ATOM 823 C CA . ASN A 1 103 ? -12.863 4.937 -9.294 1.00 97.75 103 ASN A CA 1
ATOM 824 C C . ASN A 1 103 ? -13.610 3.609 -9.110 1.00 97.75 103 ASN A C 1
ATOM 826 O O . ASN A 1 103 ? -14.663 3.589 -8.476 1.00 97.75 103 ASN A O 1
ATOM 830 N N . TYR A 1 104 ? -13.107 2.517 -9.687 1.00 98.19 104 TYR A N 1
ATOM 831 C CA . TYR A 1 104 ? -13.818 1.236 -9.760 1.00 98.19 104 TYR A CA 1
ATOM 832 C C . TYR A 1 104 ? -13.137 0.099 -8.987 1.00 98.19 104 TYR A C 1
ATOM 834 O O . TYR A 1 104 ? -13.794 -0.905 -8.712 1.00 98.19 104 TYR A O 1
ATOM 842 N N . ASP A 1 105 ? -11.864 0.251 -8.618 1.00 97.56 105 ASP A N 1
ATOM 843 C CA . ASP A 1 105 ? -11.139 -0.626 -7.697 1.00 97.56 105 ASP A CA 1
ATOM 844 C C . ASP A 1 105 ? -11.749 -0.589 -6.281 1.00 97.56 105 ASP A C 1
ATOM 846 O O . ASP A 1 105 ? -12.767 0.059 -6.017 1.00 97.56 105 ASP A O 1
ATOM 850 N N . THR A 1 106 ? -11.148 -1.307 -5.338 1.00 97.50 106 THR A N 1
ATOM 851 C CA . THR A 1 106 ? -11.504 -1.212 -3.913 1.00 97.50 106 THR A CA 1
ATOM 852 C C . THR A 1 106 ? -10.437 -0.469 -3.123 1.00 97.50 106 THR A C 1
ATOM 854 O O . THR A 1 106 ? -9.291 -0.370 -3.542 1.00 97.50 106 THR A O 1
ATOM 857 N N . GLU A 1 107 ? -10.808 0.045 -1.949 1.00 96.38 107 GLU A N 1
ATOM 858 C CA . GLU A 1 107 ? -9.883 0.776 -1.083 1.00 96.38 107 GLU A CA 1
ATOM 859 C C . GLU A 1 107 ? -8.606 -0.021 -0.744 1.00 96.38 107 GLU A C 1
ATOM 861 O O . GLU A 1 107 ? -8.644 -1.215 -0.449 1.00 96.38 107 GLU A O 1
ATOM 866 N N . GLY A 1 108 ? -7.468 0.672 -0.708 1.00 96.88 108 GLY A N 1
ATOM 867 C CA . GLY A 1 108 ? -6.182 0.102 -0.322 1.00 96.88 108 GLY A CA 1
ATOM 868 C C . GLY A 1 108 ? -5.359 -0.484 -1.467 1.00 96.88 108 GLY A C 1
ATOM 869 O O . GLY A 1 108 ? -4.384 -1.186 -1.170 1.00 96.88 108 GLY A O 1
ATOM 870 N N . ASP A 1 109 ? -5.709 -0.210 -2.725 1.00 97.88 109 ASP A N 1
ATOM 871 C CA . ASP A 1 109 ? -4.960 -0.672 -3.888 1.00 97.88 109 ASP A CA 1
ATOM 872 C C . ASP A 1 109 ? -3.618 0.058 -4.057 1.00 97.88 109 ASP A C 1
ATOM 874 O O . ASP A 1 109 ? -3.346 1.129 -3.495 1.00 97.88 109 ASP A O 1
ATOM 878 N N . VAL A 1 110 ? -2.715 -0.581 -4.798 1.00 97.12 110 VAL A N 1
ATOM 879 C CA . VAL A 1 110 ? -1.333 -0.153 -4.964 1.00 97.12 110 VAL A CA 1
ATOM 880 C C . VAL A 1 110 ? -0.948 -0.239 -6.426 1.00 97.12 110 VAL A C 1
ATOM 882 O O . VAL A 1 110 ? -1.051 -1.309 -7.009 1.00 97.12 110 VAL A O 1
ATOM 885 N N . ALA A 1 111 ? -0.412 0.850 -6.975 1.00 96.62 111 ALA A N 1
ATOM 886 C CA . ALA A 1 111 ? 0.263 0.890 -8.268 1.00 96.62 111 ALA A CA 1
ATOM 887 C C . ALA A 1 111 ? 1.774 0.682 -8.059 1.00 96.62 111 ALA A C 1
ATOM 889 O O . ALA A 1 111 ? 2.485 1.635 -7.728 1.00 96.62 111 ALA A O 1
ATOM 890 N N . PRO A 1 112 ? 2.311 -0.545 -8.168 1.00 93.56 112 PRO A N 1
ATOM 891 C CA . PRO A 1 112 ? 3.689 -0.812 -7.788 1.00 93.56 112 PRO A CA 1
ATOM 892 C C . PRO A 1 112 ? 4.606 -0.483 -8.960 1.00 93.56 112 PRO A C 1
ATOM 894 O O . PRO A 1 112 ? 4.441 -1.024 -10.051 1.00 93.56 112 PRO A O 1
ATOM 897 N N . PHE A 1 113 ? 5.591 0.374 -8.712 1.00 94.31 113 PHE A N 1
ATOM 898 C CA . PHE A 1 113 ? 6.596 0.777 -9.682 1.00 94.31 113 PHE A CA 1
ATOM 899 C C . PHE A 1 113 ? 7.910 0.032 -9.460 1.00 94.31 113 PHE A C 1
ATOM 901 O O . PHE A 1 113 ? 8.364 -0.151 -8.322 1.00 94.31 113 PHE A O 1
ATOM 908 N N . GLY A 1 114 ? 8.532 -0.368 -10.565 1.00 90.88 114 GLY A N 1
ATOM 909 C CA . GLY A 1 114 ? 9.947 -0.712 -10.613 1.00 90.88 114 GLY A CA 1
ATOM 910 C C . GLY A 1 114 ? 10.774 0.551 -10.825 1.00 90.88 114 GLY A C 1
ATOM 911 O O . GLY A 1 114 ? 10.659 1.184 -11.872 1.00 90.88 114 GLY A O 1
ATOM 912 N N . LEU A 1 115 ? 11.524 0.962 -9.799 1.00 93.38 115 LEU A N 1
ATOM 913 C CA . LEU A 1 115 ? 12.577 1.976 -9.937 1.00 93.38 115 LEU A CA 1
ATOM 914 C C . LEU A 1 115 ? 13.945 1.301 -10.041 1.00 93.38 115 LEU A C 1
ATOM 916 O O . LEU A 1 115 ? 14.819 1.774 -10.755 1.00 93.38 115 LEU A O 1
ATOM 920 N N . GLU A 1 116 ? 14.124 0.216 -9.281 1.00 94.56 116 GLU A N 1
ATOM 921 C CA . GLU A 1 116 ? 15.346 -0.563 -9.105 1.00 94.56 116 GLU A CA 1
ATOM 922 C C . GLU A 1 116 ? 16.504 0.217 -8.464 1.00 94.56 116 GLU A C 1
ATOM 924 O O . GLU A 1 116 ? 17.005 -0.209 -7.422 1.00 94.56 116 GLU A O 1
ATOM 929 N N . SER A 1 117 ? 16.902 1.357 -9.026 1.00 96.38 117 SER A N 1
ATOM 930 C CA . SER A 1 117 ? 17.937 2.252 -8.510 1.00 96.38 117 SER A CA 1
ATOM 931 C C . SER A 1 117 ? 17.720 3.682 -9.008 1.00 96.38 117 SER A C 1
ATOM 933 O O . SER A 1 117 ? 17.327 3.888 -10.151 1.00 96.38 117 SER A O 1
ATOM 935 N N . ALA A 1 118 ? 18.031 4.671 -8.171 1.00 96.81 118 ALA A N 1
ATOM 936 C CA . ALA A 1 118 ? 18.044 6.081 -8.549 1.00 96.81 118 ALA A CA 1
ATOM 937 C C . ALA A 1 118 ? 19.400 6.546 -9.118 1.00 96.81 118 ALA A C 1
ATOM 939 O O . ALA A 1 118 ? 19.555 7.711 -9.463 1.00 96.81 118 ALA A O 1
ATOM 940 N N . ASP A 1 119 ? 20.395 5.658 -9.189 1.00 97.19 119 ASP A N 1
ATOM 941 C CA . ASP A 1 119 ? 21.729 5.975 -9.702 1.00 97.19 119 ASP A CA 1
ATOM 942 C C . ASP A 1 119 ? 21.796 5.828 -11.223 1.00 97.19 119 ASP A C 1
ATOM 944 O O . ASP A 1 119 ? 21.614 4.733 -11.760 1.00 97.19 119 ASP A O 1
ATOM 948 N N . GLU A 1 120 ? 22.111 6.921 -11.914 1.00 95.56 120 GLU A N 1
ATOM 949 C CA . GLU A 1 120 ? 22.142 7.012 -13.373 1.00 95.56 120 GLU A CA 1
ATOM 950 C C . GLU A 1 120 ? 23.102 6.000 -14.010 1.00 95.56 120 GLU A C 1
ATOM 952 O O . GLU A 1 120 ? 22.801 5.440 -15.065 1.00 95.56 120 GLU A O 1
ATOM 957 N N . GLU A 1 121 ? 24.234 5.697 -13.365 1.00 95.56 121 GLU A N 1
ATOM 958 C CA . GLU A 1 121 ? 25.187 4.719 -13.902 1.00 95.56 121 GLU A CA 1
ATOM 959 C C . GLU A 1 121 ? 24.655 3.283 -13.778 1.00 95.56 121 GLU A C 1
ATOM 961 O O . GLU A 1 121 ? 24.877 2.452 -14.665 1.00 95.56 121 GLU A O 1
ATOM 966 N N . VAL A 1 122 ? 23.903 2.990 -12.711 1.00 95.19 122 VAL A N 1
ATOM 967 C CA . VAL A 1 122 ? 23.201 1.707 -12.559 1.00 95.19 122 VAL A CA 1
ATOM 968 C C . VAL A 1 122 ? 22.072 1.617 -13.582 1.00 95.19 122 VAL A C 1
ATOM 970 O O . VAL A 1 122 ? 21.954 0.597 -14.256 1.00 95.19 122 VAL A O 1
ATOM 973 N N . ILE A 1 123 ? 21.291 2.683 -13.763 1.00 94.56 123 ILE A N 1
ATOM 974 C CA . ILE A 1 123 ? 20.233 2.766 -14.780 1.00 94.56 123 ILE A CA 1
ATOM 975 C C . ILE A 1 123 ? 20.789 2.434 -16.164 1.00 94.56 123 ILE A C 1
ATOM 977 O O . ILE A 1 123 ? 20.316 1.501 -16.816 1.00 94.56 123 ILE A O 1
ATOM 981 N N . ARG A 1 124 ? 21.856 3.128 -16.569 1.00 94.12 124 ARG A N 1
ATOM 982 C CA . ARG A 1 124 ? 22.484 2.967 -17.881 1.00 94.12 124 ARG A CA 1
ATOM 983 C C . ARG A 1 124 ? 23.035 1.559 -18.097 1.00 94.12 124 ARG A C 1
ATOM 985 O O . ARG A 1 124 ? 22.784 0.967 -19.141 1.00 94.12 124 ARG A O 1
ATOM 992 N N . LYS A 1 125 ? 23.768 0.996 -17.127 1.00 93.06 125 LYS A N 1
ATOM 993 C CA . LYS A 1 125 ? 24.359 -0.351 -17.272 1.00 93.06 125 LYS A CA 1
ATOM 994 C C . LYS A 1 125 ? 23.333 -1.470 -17.315 1.00 93.06 125 LYS A C 1
ATOM 996 O O . LYS A 1 125 ? 23.644 -2.536 -17.833 1.00 93.06 125 LYS A O 1
ATOM 1001 N N . ASN A 1 126 ? 22.154 -1.253 -16.740 1.00 91.69 126 ASN A N 1
ATOM 1002 C CA . ASN A 1 126 ? 21.123 -2.280 -16.618 1.00 91.69 126 ASN A CA 1
ATOM 1003 C C . ASN A 1 126 ? 19.948 -2.071 -17.568 1.00 91.69 126 ASN A C 1
ATOM 1005 O O . ASN A 1 126 ? 18.985 -2.834 -17.487 1.00 91.69 126 ASN A O 1
ATOM 1009 N N . PHE A 1 127 ? 20.032 -1.071 -18.452 1.00 89.94 127 PHE A N 1
ATOM 1010 C CA . PHE A 1 127 ? 18.967 -0.706 -19.383 1.00 89.94 127 PHE A CA 1
ATOM 1011 C C . PHE A 1 127 ? 17.632 -0.485 -18.650 1.00 89.94 127 PHE A C 1
ATOM 1013 O O . PHE A 1 127 ? 16.578 -0.952 -19.089 1.00 89.94 127 PHE A O 1
ATOM 1020 N N . LEU A 1 128 ? 17.685 0.173 -17.482 1.00 91.69 128 LEU A N 1
ATOM 1021 C CA . LEU A 1 128 ? 16.473 0.548 -16.755 1.00 91.69 128 LEU A CA 1
ATOM 1022 C C . LEU A 1 128 ? 15.743 1.621 -17.563 1.00 91.69 128 LEU A C 1
ATOM 1024 O O . LEU A 1 128 ? 16.348 2.594 -18.007 1.00 91.69 128 LEU A O 1
ATOM 1028 N N . LYS A 1 129 ? 14.442 1.421 -17.768 1.00 87.38 129 LYS A N 1
ATOM 1029 C CA . LYS A 1 129 ? 13.679 2.155 -18.785 1.00 87.38 129 LYS A CA 1
ATOM 1030 C C . LYS A 1 129 ? 13.136 3.506 -18.318 1.00 87.38 129 LYS A C 1
ATOM 1032 O O . LYS A 1 129 ? 12.561 4.241 -19.110 1.00 87.38 129 LYS A O 1
ATOM 1037 N N . VAL A 1 130 ? 13.256 3.832 -17.033 1.00 88.62 130 VAL A N 1
ATOM 1038 C CA . VAL A 1 130 ? 12.691 5.059 -16.464 1.00 88.62 130 VAL A CA 1
ATOM 1039 C C . VAL A 1 130 ? 13.705 5.743 -15.553 1.00 88.62 130 VAL A C 1
ATOM 1041 O O . VAL A 1 130 ? 14.393 5.098 -14.763 1.00 88.62 130 VAL A O 1
ATOM 1044 N N . SER A 1 131 ? 13.813 7.063 -15.695 1.00 94.31 131 SER A N 1
ATOM 1045 C CA . SER A 1 131 ? 14.669 7.896 -14.848 1.00 94.31 131 SER A CA 1
ATOM 1046 C C . SER A 1 131 ? 14.028 8.134 -13.474 1.00 94.31 131 SER A C 1
ATOM 1048 O O . SER A 1 131 ? 12.804 8.023 -13.345 1.00 94.31 131 SER A O 1
ATOM 1050 N N . PRO A 1 132 ? 14.799 8.545 -12.449 1.00 96.12 132 PRO A N 1
ATOM 1051 C CA . PRO A 1 132 ? 14.234 8.885 -11.146 1.00 96.12 132 PRO A CA 1
ATOM 1052 C C . PRO A 1 132 ? 13.178 9.990 -11.263 1.00 96.12 132 PRO A C 1
ATOM 1054 O O . PRO A 1 132 ? 12.106 9.877 -10.677 1.00 96.12 132 PRO A O 1
ATOM 1057 N N . GLU A 1 133 ? 13.414 11.015 -12.090 1.00 96.19 133 GLU A N 1
ATOM 1058 C CA . GLU A 1 133 ? 12.417 12.068 -12.315 1.00 96.19 133 GLU A CA 1
ATOM 1059 C C . GLU A 1 133 ? 11.142 11.539 -12.981 1.00 96.19 133 GLU A C 1
ATOM 1061 O O . GLU A 1 133 ? 10.046 11.914 -12.571 1.00 96.19 133 GLU A O 1
ATOM 1066 N N . GLY A 1 134 ? 11.263 10.632 -13.955 1.00 96.38 134 GLY A N 1
ATOM 1067 C CA . GLY A 1 134 ? 10.102 9.987 -14.573 1.00 96.38 134 GLY A CA 1
ATOM 1068 C C . GLY A 1 134 ? 9.269 9.202 -13.555 1.00 96.38 134 GLY A C 1
ATOM 1069 O O . GLY A 1 134 ? 8.045 9.330 -13.516 1.00 96.38 134 GLY A O 1
ATOM 1070 N N . VAL A 1 135 ? 9.921 8.472 -12.640 1.00 97.12 135 VAL A N 1
ATOM 1071 C CA . VAL A 1 135 ? 9.221 7.796 -11.533 1.00 97.12 135 VAL A CA 1
ATOM 1072 C C . VAL A 1 135 ? 8.569 8.805 -10.586 1.00 97.12 135 VAL A C 1
ATOM 1074 O O . VAL A 1 135 ? 7.431 8.584 -10.177 1.00 97.12 135 VAL A O 1
ATOM 1077 N N . ARG A 1 136 ? 9.217 9.934 -10.263 1.00 97.62 136 ARG A N 1
ATOM 1078 C CA . ARG A 1 136 ? 8.585 10.990 -9.447 1.00 97.62 136 ARG A CA 1
ATOM 1079 C C . ARG A 1 136 ? 7.337 11.555 -10.115 1.00 97.62 136 ARG A C 1
ATOM 1081 O O . ARG A 1 136 ? 6.306 11.663 -9.457 1.00 97.62 136 ARG A O 1
ATOM 1088 N N . ARG A 1 137 ? 7.384 11.854 -11.417 1.00 97.81 137 ARG A N 1
ATOM 1089 C CA . ARG A 1 137 ? 6.200 12.290 -12.179 1.00 97.81 137 ARG A CA 1
ATOM 1090 C C . ARG A 1 137 ? 5.084 11.248 -12.144 1.00 97.81 137 ARG A C 1
ATOM 1092 O O . ARG A 1 137 ? 3.937 11.602 -11.881 1.00 97.81 137 ARG A O 1
ATOM 1099 N N . ALA A 1 138 ? 5.416 9.970 -12.308 1.00 98.25 138 ALA A N 1
ATOM 1100 C CA . ALA A 1 138 ? 4.445 8.887 -12.187 1.00 98.25 138 ALA A CA 1
ATOM 1101 C C . ALA A 1 138 ? 3.816 8.806 -10.780 1.00 98.25 138 ALA A C 1
ATOM 1103 O O . ALA A 1 138 ? 2.606 8.616 -10.656 1.00 98.25 138 ALA A O 1
ATOM 1104 N N . ILE A 1 139 ? 4.606 9.005 -9.716 1.00 98.62 139 ILE A N 1
ATOM 1105 C CA . ILE A 1 139 ? 4.115 9.078 -8.327 1.00 98.62 139 ILE A CA 1
ATOM 1106 C C . ILE A 1 139 ? 3.145 10.251 -8.156 1.00 98.62 139 ILE A C 1
ATOM 1108 O O . ILE A 1 139 ? 2.098 10.061 -7.533 1.00 98.62 139 ILE A O 1
ATOM 1112 N N . ARG A 1 140 ? 3.461 11.433 -8.708 1.00 98.69 140 ARG A N 1
ATOM 1113 C CA . ARG A 1 140 ? 2.571 12.609 -8.675 1.00 98.69 140 ARG A CA 1
ATOM 1114 C C . ARG A 1 140 ? 1.224 12.294 -9.326 1.00 98.69 140 ARG A C 1
ATOM 1116 O O . ARG A 1 140 ? 0.197 12.490 -8.687 1.00 98.69 140 ARG A O 1
ATOM 1123 N N . ILE A 1 141 ? 1.234 11.709 -10.526 1.00 98.69 141 ILE A N 1
ATOM 1124 C CA . ILE A 1 141 ? 0.010 11.325 -11.250 1.00 98.69 141 ILE A CA 1
ATOM 1125 C C . ILE A 1 141 ? -0.827 10.324 -10.443 1.00 98.69 141 ILE A C 1
ATOM 1127 O O . ILE A 1 141 ? -2.030 10.521 -10.294 1.00 98.69 141 ILE A O 1
ATOM 1131 N N . VAL A 1 142 ? -0.218 9.274 -9.874 1.00 98.62 142 VAL A N 1
ATOM 1132 C CA . VAL A 1 142 ? -0.975 8.302 -9.060 1.00 98.62 142 VAL A CA 1
ATOM 1133 C C . VAL A 1 142 ? -1.549 8.945 -7.796 1.00 98.62 142 VAL A C 1
ATOM 1135 O O . VAL A 1 142 ? -2.682 8.650 -7.423 1.00 98.62 142 VAL A O 1
ATOM 1138 N N . ASN A 1 143 ? -0.804 9.841 -7.142 1.00 98.69 143 ASN A N 1
ATOM 1139 C CA . ASN A 1 143 ? -1.327 10.586 -5.997 1.00 98.69 143 ASN A CA 1
ATOM 1140 C C . ASN A 1 143 ? -2.539 11.435 -6.396 1.00 98.69 143 ASN A C 1
ATOM 1142 O O . ASN A 1 143 ? -3.556 11.392 -5.711 1.00 98.69 143 ASN A O 1
ATOM 1146 N N . GLU A 1 144 ? -2.465 12.151 -7.516 1.00 98.56 144 GLU A N 1
ATOM 1147 C CA . GLU A 1 144 ? -3.555 13.006 -7.989 1.00 98.56 144 GLU A CA 1
ATOM 1148 C C . GLU A 1 144 ? -4.844 12.219 -8.277 1.00 98.56 144 GLU A C 1
ATOM 1150 O O . GLU A 1 144 ? -5.936 12.673 -7.939 1.00 98.56 144 GLU A O 1
ATOM 1155 N N . VAL A 1 145 ? -4.735 11.020 -8.857 1.00 98.12 145 VAL A N 1
ATOM 1156 C CA . VAL A 1 145 ? -5.914 10.206 -9.203 1.00 98.12 145 VAL A CA 1
ATOM 1157 C C . VAL A 1 145 ? -6.439 9.352 -8.050 1.00 98.12 145 VAL A C 1
ATOM 1159 O O . VAL A 1 145 ? -7.624 9.036 -8.045 1.00 98.12 145 VAL A O 1
ATOM 1162 N N . GLY A 1 146 ? -5.582 8.939 -7.110 1.00 97.88 146 GLY A N 1
ATOM 1163 C CA . GLY A 1 146 ? -5.886 7.849 -6.178 1.00 97.88 146 GLY A CA 1
ATOM 1164 C C . GLY A 1 146 ? -5.725 8.169 -4.691 1.00 97.88 146 GLY A C 1
ATOM 1165 O O . GLY A 1 146 ? -6.204 7.397 -3.855 1.00 97.88 146 GLY A O 1
ATOM 1166 N N . ALA A 1 147 ? -5.131 9.311 -4.320 1.00 97.75 147 ALA A N 1
ATOM 1167 C CA . ALA A 1 147 ? -4.967 9.725 -2.921 1.00 97.75 147 ALA A CA 1
ATOM 1168 C C . ALA A 1 147 ? -6.251 10.313 -2.297 1.00 97.75 147 ALA A C 1
ATOM 1170 O O . ALA A 1 147 ? -6.198 11.201 -1.447 1.00 97.75 147 ALA A O 1
ATOM 1171 N N . PHE A 1 148 ? -7.416 9.783 -2.671 1.00 97.56 148 PHE A N 1
ATOM 1172 C CA . PHE A 1 148 ? -8.696 10.062 -2.025 1.00 97.56 148 PHE A CA 1
ATOM 1173 C C . PHE A 1 148 ? -9.205 8.824 -1.282 1.00 97.56 148 PHE A C 1
ATOM 1175 O O . PHE A 1 148 ? -8.688 7.718 -1.448 1.00 97.56 148 PHE A O 1
ATOM 1182 N N . ARG A 1 149 ? -10.208 9.013 -0.424 1.00 97.06 149 ARG A N 1
ATOM 1183 C CA . ARG A 1 149 ? -10.856 7.935 0.330 1.00 97.06 149 ARG A CA 1
ATOM 1184 C C . ARG A 1 149 ? -12.346 7.965 0.046 1.00 97.06 149 ARG A C 1
ATOM 1186 O O . ARG A 1 149 ? -12.952 9.029 0.133 1.00 97.06 149 ARG A O 1
ATOM 1193 N N . GLU A 1 150 ? -12.937 6.809 -0.231 1.00 94.25 150 GLU A N 1
ATOM 1194 C CA . GLU A 1 150 ? -14.398 6.683 -0.349 1.00 94.25 150 GLU A CA 1
ATOM 1195 C C . GLU A 1 150 ? -15.078 6.869 1.008 1.00 94.25 150 GLU A C 1
ATOM 1197 O O . GLU A 1 150 ? -16.082 7.566 1.134 1.00 94.25 150 GLU A O 1
ATOM 1202 N N . ARG A 1 151 ? -14.501 6.265 2.053 1.00 94.62 151 ARG A N 1
ATOM 1203 C CA . ARG A 1 151 ? -14.954 6.427 3.435 1.00 94.62 151 ARG A CA 1
ATOM 1204 C C . ARG A 1 151 ? -14.089 7.463 4.133 1.00 94.62 151 ARG A C 1
ATOM 1206 O O . ARG A 1 151 ? -12.866 7.422 4.022 1.00 94.62 151 ARG A O 1
ATOM 1213 N N . LYS A 1 152 ? -14.695 8.319 4.958 1.00 92.69 152 LYS A N 1
ATOM 1214 C CA . LYS A 1 152 ? -13.973 9.329 5.758 1.00 92.69 152 LYS A CA 1
ATOM 1215 C C . LYS A 1 152 ? -12.806 8.726 6.560 1.00 92.69 152 LYS A C 1
ATOM 1217 O O . LYS A 1 152 ? -11.714 9.288 6.600 1.00 92.69 152 LYS A O 1
ATOM 1222 N N . ASN A 1 153 ? -13.031 7.557 7.155 1.00 94.69 153 ASN A N 1
ATOM 1223 C CA . ASN A 1 153 ? -12.057 6.780 7.923 1.00 94.69 153 ASN A CA 1
ATOM 1224 C C . ASN A 1 153 ? -11.467 5.596 7.128 1.00 94.69 153 ASN A C 1
ATOM 1226 O O . ASN A 1 153 ? -10.893 4.700 7.729 1.00 94.69 153 ASN A O 1
ATOM 1230 N N . GLY A 1 154 ? -11.630 5.536 5.805 1.00 96.75 154 GLY A N 1
ATOM 1231 C CA . GLY A 1 154 ? -11.177 4.406 4.989 1.00 96.75 154 GLY A CA 1
ATOM 1232 C C . GLY A 1 154 ? -9.713 4.460 4.581 1.00 96.75 154 GLY A C 1
ATOM 1233 O O . GLY A 1 154 ? -8.961 5.368 4.952 1.00 96.75 154 GLY A O 1
ATOM 1234 N N . LEU A 1 155 ? -9.318 3.471 3.784 1.00 97.88 155 LEU A N 1
ATOM 1235 C CA . LEU A 1 155 ? -8.022 3.477 3.117 1.00 97.88 155 LEU A CA 1
ATOM 1236 C C . LEU A 1 155 ? -8.059 4.405 1.896 1.00 97.88 155 LEU A C 1
ATOM 1238 O O . LEU A 1 155 ? -9.116 4.664 1.321 1.00 97.88 155 LEU A O 1
ATOM 1242 N N . TYR A 1 156 ? -6.890 4.911 1.501 1.00 98.12 156 TYR A N 1
ATOM 1243 C CA . TYR A 1 156 ? -6.748 5.568 0.201 1.00 98.12 156 TYR A CA 1
ATOM 1244 C C . TYR A 1 156 ? -7.018 4.573 -0.924 1.00 98.12 156 TYR A C 1
ATOM 1246 O O . TYR A 1 156 ? -6.720 3.388 -0.767 1.00 98.12 156 TYR A O 1
ATOM 1254 N N . LYS A 1 157 ? -7.563 5.058 -2.037 1.00 97.44 157 LYS A N 1
ATOM 1255 C CA . LYS A 1 157 ? -8.008 4.217 -3.148 1.00 97.44 157 LYS A CA 1
ATOM 1256 C C . LYS A 1 157 ? -6.854 3.548 -3.870 1.00 97.44 157 LYS A C 1
ATOM 1258 O O . LYS A 1 157 ? -6.711 2.337 -3.760 1.00 97.44 157 LYS A O 1
ATOM 1263 N N . LEU A 1 158 ? -5.976 4.349 -4.467 1.00 98.31 158 LEU A N 1
ATOM 1264 C CA . LEU A 1 158 ? -4.820 3.861 -5.206 1.00 98.31 158 LEU A CA 1
ATOM 1265 C C . LEU A 1 158 ? -3.593 4.700 -4.857 1.00 98.31 158 LEU A C 1
ATOM 1267 O O . LEU A 1 158 ? -3.575 5.910 -5.061 1.00 98.31 158 LEU A O 1
ATOM 1271 N N . LEU A 1 159 ? -2.549 4.061 -4.336 1.00 98.50 159 LEU A N 1
ATOM 1272 C CA . LEU A 1 159 ? -1.287 4.733 -4.017 1.00 98.50 159 LEU A CA 1
ATOM 1273 C C . LEU A 1 159 ? -0.107 4.071 -4.730 1.00 98.50 159 LEU A C 1
ATOM 1275 O O . LEU A 1 159 ? -0.121 2.860 -4.949 1.00 98.50 159 LEU A O 1
ATOM 1279 N N . PRO A 1 160 ? 0.961 4.815 -5.055 1.00 98.06 160 PRO A N 1
ATOM 1280 C CA . PRO A 1 160 ? 2.127 4.215 -5.679 1.00 98.06 160 PRO A CA 1
ATOM 1281 C C . PRO A 1 160 ? 2.919 3.374 -4.670 1.00 98.06 160 PRO A C 1
ATOM 1283 O O . PRO A 1 160 ? 2.982 3.685 -3.478 1.00 98.06 160 PRO A O 1
ATOM 1286 N N . GLY A 1 161 ? 3.556 2.310 -5.147 1.00 97.00 161 GLY A N 1
ATOM 1287 C CA . GLY A 1 161 ? 4.579 1.554 -4.422 1.00 97.00 161 GLY A CA 1
ATOM 1288 C C . GLY A 1 161 ? 5.921 1.653 -5.141 1.00 97.00 161 GLY A C 1
ATOM 1289 O O . GLY A 1 161 ? 5.950 1.837 -6.351 1.00 97.00 161 GLY A O 1
ATOM 1290 N N . ILE A 1 162 ? 7.035 1.515 -4.422 1.00 96.88 162 ILE A N 1
ATOM 1291 C CA . ILE A 1 162 ? 8.380 1.591 -5.018 1.00 96.88 162 ILE A CA 1
ATOM 1292 C C . ILE A 1 162 ? 9.137 0.300 -4.734 1.00 96.88 162 ILE A C 1
ATOM 1294 O O . ILE A 1 162 ? 9.197 -0.157 -3.589 1.00 96.88 162 ILE A O 1
ATOM 1298 N N . ASN A 1 163 ? 9.753 -0.270 -5.76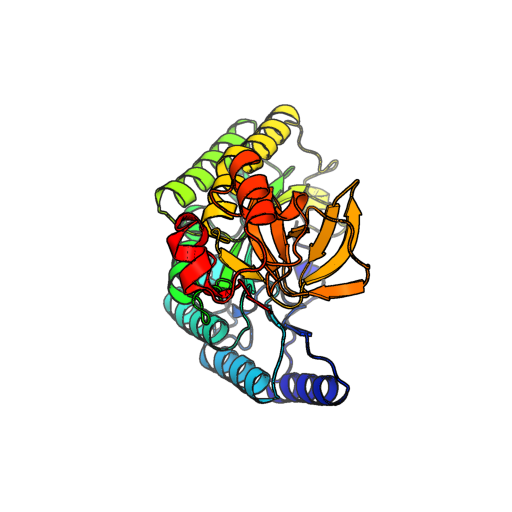5 1.00 95.88 163 ASN A N 1
ATOM 1299 C CA . ASN A 1 163 ? 10.646 -1.413 -5.645 1.00 95.88 163 ASN A CA 1
ATOM 1300 C C . ASN A 1 163 ? 12.078 -1.007 -6.020 1.00 95.88 163 ASN A C 1
ATOM 1302 O O . ASN A 1 163 ? 12.331 -0.551 -7.133 1.00 95.88 163 ASN A O 1
ATOM 1306 N N . PHE A 1 164 ? 13.007 -1.209 -5.086 1.00 96.94 164 PHE A N 1
ATOM 1307 C CA . PHE A 1 164 ? 14.450 -1.159 -5.310 1.00 96.94 164 PHE A CA 1
ATOM 1308 C C . PHE A 1 164 ? 15.009 -2.567 -5.500 1.00 96.94 164 PHE A C 1
ATOM 1310 O O . PHE A 1 164 ? 14.548 -3.524 -4.862 1.00 96.94 164 PHE A O 1
ATOM 1317 N N . LEU A 1 165 ? 16.058 -2.669 -6.312 1.00 94.12 165 LEU A N 1
ATOM 1318 C CA . LEU A 1 165 ? 16.765 -3.905 -6.602 1.00 94.12 165 LEU A CA 1
ATOM 1319 C C . LEU A 1 165 ? 18.272 -3.695 -6.431 1.00 94.12 165 LEU A C 1
ATOM 1321 O O . LEU A 1 165 ? 18.926 -3.022 -7.220 1.00 94.12 165 LEU A O 1
ATOM 1325 N N . VAL A 1 166 ? 18.813 -4.282 -5.370 1.00 93.38 166 VAL A N 1
ATOM 1326 C CA . VAL A 1 166 ? 20.209 -4.129 -4.944 1.00 93.38 166 VAL A CA 1
ATOM 1327 C C . VAL A 1 166 ? 21.061 -5.273 -5.485 1.00 93.38 166 VAL A C 1
ATOM 1329 O O . VAL A 1 166 ? 20.610 -6.419 -5.544 1.00 93.38 166 VAL A O 1
ATOM 1332 N N . GLY A 1 167 ? 22.317 -4.981 -5.825 1.00 91.12 167 GLY A N 1
ATOM 1333 C CA . GLY A 1 167 ? 23.250 -5.942 -6.422 1.00 91.12 167 GLY A CA 1
ATOM 1334 C C . GLY A 1 167 ? 23.296 -5.899 -7.950 1.00 91.12 167 GLY A C 1
ATOM 1335 O O . GLY A 1 167 ? 23.796 -6.838 -8.571 1.00 91.12 167 GLY A O 1
ATOM 1336 N N . LEU A 1 168 ? 22.783 -4.825 -8.557 1.00 92.56 168 LEU A N 1
ATOM 1337 C CA . LEU A 1 168 ? 22.862 -4.597 -9.997 1.00 92.56 168 LEU A CA 1
ATOM 1338 C C . LEU A 1 168 ? 24.278 -4.146 -10.435 1.00 92.56 168 LEU A C 1
ATOM 1340 O O . LEU A 1 168 ? 24.979 -3.455 -9.689 1.00 92.56 168 LEU A O 1
ATOM 1344 N N . PRO A 1 169 ? 24.717 -4.503 -11.658 1.00 91.81 169 PRO A N 1
ATOM 1345 C CA . PRO A 1 169 ? 25.914 -3.966 -12.298 1.00 91.81 169 PRO A CA 1
ATOM 1346 C C . PRO A 1 169 ? 26.041 -2.444 -12.183 1.00 91.81 169 PRO A C 1
ATOM 1348 O O . PRO A 1 169 ? 25.106 -1.711 -12.486 1.00 91.81 169 PRO A O 1
ATOM 1351 N N . GLY A 1 170 ? 27.224 -1.966 -11.795 1.00 92.44 170 GLY A N 1
ATOM 1352 C CA . GLY A 1 170 ? 27.503 -0.532 -11.646 1.00 92.44 170 GLY A CA 1
ATOM 1353 C C . GLY A 1 170 ? 27.255 0.041 -10.254 1.00 92.44 170 GLY A C 1
ATOM 1354 O O . GLY A 1 170 ? 27.647 1.177 -10.024 1.00 92.44 170 GLY A O 1
ATOM 1355 N N . GLU A 1 171 ? 26.682 -0.729 -9.327 1.00 94.00 171 GLU A N 1
ATOM 1356 C CA . GLU A 1 171 ? 26.409 -0.256 -7.969 1.00 94.00 171 GLU A CA 1
ATOM 1357 C C . GLU A 1 171 ? 27.693 0.141 -7.215 1.00 94.00 171 GLU A C 1
ATOM 1359 O O . GLU A 1 171 ? 28.677 -0.610 -7.127 1.00 94.00 171 GLU A O 1
ATOM 1364 N N . THR A 1 172 ? 27.660 1.330 -6.621 1.00 95.00 172 THR A N 1
ATOM 1365 C CA . THR A 1 172 ? 28.714 1.894 -5.776 1.00 95.00 172 THR A CA 1
ATOM 1366 C C . THR A 1 172 ? 28.160 2.258 -4.398 1.00 95.00 172 THR A C 1
ATOM 1368 O O . THR A 1 172 ? 26.962 2.173 -4.137 1.00 95.00 172 THR A O 1
ATOM 1371 N N . LYS A 1 173 ? 29.026 2.716 -3.490 1.00 95.50 173 LYS A N 1
ATOM 1372 C CA . LYS A 1 173 ? 28.581 3.288 -2.209 1.00 95.50 173 LYS A CA 1
ATOM 1373 C C . LYS A 1 173 ? 27.676 4.508 -2.401 1.00 95.50 173 LYS A C 1
ATOM 1375 O O . LYS A 1 173 ? 26.786 4.737 -1.587 1.00 95.50 173 LYS A O 1
ATOM 1380 N N . GLU A 1 174 ? 27.906 5.270 -3.469 1.00 97.00 174 GLU A N 1
ATOM 1381 C CA . GLU A 1 174 ? 27.154 6.484 -3.784 1.00 97.00 174 GLU A CA 1
ATOM 1382 C C . GLU A 1 174 ? 25.729 6.175 -4.252 1.00 97.00 174 GLU A C 1
ATOM 1384 O O . GLU A 1 174 ? 24.810 6.932 -3.954 1.00 97.00 174 GLU A O 1
ATOM 1389 N N . THR A 1 175 ? 25.515 5.009 -4.870 1.00 97.12 175 THR A N 1
ATOM 1390 C CA . THR A 1 175 ? 24.191 4.531 -5.292 1.00 97.12 175 THR A CA 1
ATOM 1391 C C . THR A 1 175 ? 23.167 4.601 -4.159 1.00 97.12 175 THR A C 1
ATOM 1393 O O . THR A 1 175 ? 22.043 5.064 -4.344 1.00 97.12 175 THR A O 1
ATOM 1396 N N . PHE A 1 176 ? 23.559 4.200 -2.947 1.00 97.44 176 PHE A N 1
ATOM 1397 C CA . PHE A 1 176 ? 22.668 4.230 -1.789 1.00 97.44 176 PHE A CA 1
ATOM 1398 C C . PHE A 1 176 ? 22.341 5.652 -1.327 1.00 97.44 176 PHE A C 1
ATOM 1400 O O . PHE A 1 176 ? 21.231 5.878 -0.852 1.00 97.44 176 PHE A O 1
ATOM 1407 N N . LYS A 1 177 ? 23.259 6.615 -1.488 1.00 97.75 177 LYS A N 1
ATOM 1408 C CA . LYS A 1 177 ? 22.978 8.022 -1.169 1.00 97.75 177 LYS A CA 1
ATOM 1409 C C . LYS A 1 177 ? 21.969 8.614 -2.148 1.00 97.75 177 LYS A C 1
ATOM 1411 O O . LYS A 1 177 ? 20.981 9.184 -1.698 1.00 97.75 177 LYS A O 1
ATOM 1416 N N . LYS A 1 178 ? 22.134 8.361 -3.449 1.00 98.25 178 LYS A N 1
ATOM 1417 C CA . LYS A 1 178 ? 21.167 8.777 -4.478 1.00 98.25 178 LYS A CA 1
ATOM 1418 C C . LYS A 1 178 ? 19.774 8.184 -4.241 1.00 98.25 178 LYS A C 1
ATOM 1420 O O . LYS A 1 178 ? 18.773 8.886 -4.338 1.00 98.25 178 LYS A O 1
ATOM 1425 N N . ASN A 1 179 ? 19.694 6.910 -3.840 1.00 98.25 179 ASN A N 1
ATOM 1426 C CA . ASN A 1 179 ? 18.420 6.280 -3.464 1.00 98.25 179 ASN A CA 1
ATOM 1427 C C . ASN A 1 179 ? 17.761 6.967 -2.254 1.00 98.25 179 ASN A C 1
ATOM 1429 O O . ASN A 1 179 ? 16.541 7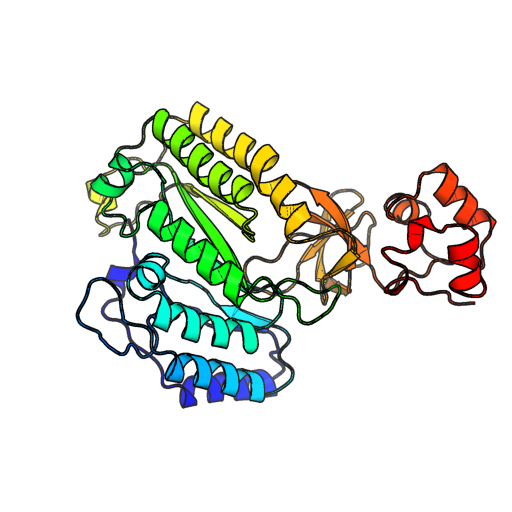.130 -2.226 1.00 98.25 179 ASN A O 1
ATOM 1433 N N . VAL A 1 180 ? 18.554 7.373 -1.255 1.00 98.50 180 VAL A N 1
ATOM 1434 C CA . VAL A 1 180 ? 18.070 8.149 -0.102 1.00 98.50 180 VAL A CA 1
ATOM 1435 C C . VAL A 1 180 ? 17.566 9.523 -0.539 1.00 98.50 180 VAL A C 1
ATOM 1437 O O . VAL A 1 180 ? 16.478 9.917 -0.135 1.00 98.50 180 VAL A O 1
ATOM 1440 N N . GLU A 1 181 ? 18.323 10.247 -1.360 1.00 98.38 181 GLU A N 1
ATOM 1441 C CA . GLU A 1 181 ? 17.946 11.576 -1.863 1.00 98.38 181 GLU A CA 1
ATOM 1442 C C . GLU A 1 181 ? 16.649 11.535 -2.673 1.00 98.38 181 GLU A C 1
ATOM 1444 O O . GLU A 1 181 ? 15.757 12.356 -2.458 1.00 98.38 181 GLU A O 1
ATOM 1449 N N . PHE A 1 182 ? 16.489 10.518 -3.521 1.00 98.50 182 PHE A N 1
ATOM 1450 C CA . PHE A 1 182 ? 15.242 10.273 -4.233 1.00 98.50 182 PHE A CA 1
ATOM 1451 C C . PHE A 1 182 ? 14.055 10.116 -3.268 1.00 98.50 182 PHE A C 1
ATOM 1453 O O . PHE A 1 182 ? 13.044 10.805 -3.411 1.00 98.50 182 PHE A O 1
ATOM 1460 N N . LEU A 1 183 ? 14.182 9.266 -2.244 1.00 98.56 183 LEU A N 1
ATOM 1461 C CA . LEU A 1 183 ? 13.120 9.055 -1.254 1.00 98.56 183 LEU A CA 1
ATOM 1462 C C . LEU A 1 183 ? 12.847 10.296 -0.393 1.00 98.56 183 LEU A C 1
ATOM 1464 O O . LEU A 1 183 ? 11.690 10.566 -0.076 1.00 98.56 183 LEU A O 1
ATOM 1468 N N . LYS A 1 184 ? 13.876 11.076 -0.042 1.00 98.44 184 LYS A N 1
ATOM 1469 C CA . LYS A 1 184 ? 13.701 12.367 0.642 1.00 98.44 184 LYS A CA 1
ATOM 1470 C C . LYS A 1 184 ? 12.858 13.321 -0.189 1.00 98.44 184 LYS A C 1
ATOM 1472 O O . LYS A 1 184 ? 11.889 13.861 0.326 1.00 98.44 184 LYS A O 1
ATOM 1477 N N . SER A 1 185 ? 13.144 13.429 -1.485 1.00 98.06 185 SER A N 1
ATOM 1478 C CA . SER A 1 185 ? 12.392 14.336 -2.350 1.00 98.06 185 SER A CA 1
ATOM 1479 C C . SER A 1 185 ? 10.891 14.015 -2.406 1.00 98.06 185 SER A C 1
ATOM 1481 O O . SER A 1 185 ? 10.070 14.923 -2.425 1.00 98.06 185 SER A O 1
ATOM 1483 N N . ILE A 1 186 ? 10.510 12.734 -2.323 1.00 98.44 186 ILE A N 1
ATOM 1484 C CA . ILE A 1 186 ? 9.100 12.319 -2.227 1.00 98.44 186 ILE A CA 1
ATOM 1485 C C . ILE A 1 186 ? 8.467 12.820 -0.919 1.00 98.44 186 ILE A C 1
ATOM 1487 O O . ILE A 1 186 ? 7.325 13.281 -0.922 1.00 98.44 186 ILE A O 1
ATOM 1491 N N . LEU A 1 187 ? 9.190 12.722 0.203 1.00 97.62 187 LEU A N 1
ATOM 1492 C CA . LEU A 1 187 ? 8.707 13.206 1.500 1.00 97.62 187 LEU A CA 1
ATOM 1493 C C . LEU A 1 187 ? 8.535 14.725 1.514 1.00 97.62 187 LEU A C 1
ATOM 1495 O O . LEU A 1 187 ? 7.525 15.187 2.060 1.00 97.62 187 LEU A O 1
ATOM 1499 N N . ASP A 1 188 ? 9.500 15.443 0.933 1.00 97.81 188 ASP A N 1
ATOM 1500 C CA . ASP A 1 188 ? 9.558 16.906 0.851 1.00 97.81 188 ASP A CA 1
ATOM 1501 C C . ASP A 1 188 ? 8.412 17.465 -0.002 1.00 97.81 188 ASP A C 1
ATOM 1503 O O . ASP A 1 188 ? 7.793 18.461 0.362 1.00 97.81 188 ASP A O 1
ATOM 1507 N N . GLU A 1 189 ? 8.054 16.771 -1.085 1.00 97.75 189 GLU A N 1
ATOM 1508 C CA . GLU A 1 189 ? 6.899 17.107 -1.929 1.00 97.75 189 GLU A CA 1
ATOM 1509 C C . GLU A 1 189 ? 5.545 16.724 -1.304 1.00 97.75 189 GLU A C 1
ATOM 1511 O O . GLU A 1 189 ? 4.491 16.999 -1.874 1.00 97.75 189 GLU A O 1
ATOM 1516 N N . GLY A 1 190 ? 5.538 16.069 -0.138 1.00 97.81 190 GLY A N 1
ATOM 1517 C CA . GLY A 1 190 ? 4.302 15.653 0.531 1.00 97.81 190 GLY A CA 1
ATOM 1518 C C . GLY A 1 190 ? 3.578 14.482 -0.143 1.00 97.81 190 GLY A C 1
ATOM 1519 O O . GLY A 1 190 ? 2.450 14.170 0.239 1.00 97.81 190 GLY A O 1
ATOM 1520 N N . LEU A 1 191 ? 4.216 13.808 -1.103 1.00 98.50 191 LEU A N 1
ATOM 1521 C CA . LEU A 1 191 ? 3.624 12.701 -1.852 1.00 98.50 191 LEU A CA 1
ATOM 1522 C C . LEU A 1 191 ? 3.455 11.461 -0.970 1.00 98.50 191 LEU A C 1
ATOM 1524 O O . LEU A 1 191 ? 4.276 11.170 -0.095 1.00 98.50 191 LEU A O 1
ATOM 1528 N N . LEU A 1 192 ? 2.389 10.702 -1.217 1.00 98.56 192 LEU A N 1
ATOM 1529 C CA . LEU A 1 192 ? 2.119 9.440 -0.543 1.00 98.56 192 LEU A CA 1
ATOM 1530 C C . LEU A 1 192 ? 2.678 8.276 -1.357 1.00 98.56 192 LEU A C 1
ATOM 1532 O O . LEU A 1 192 ? 2.505 8.194 -2.573 1.00 98.56 192 LEU A O 1
ATOM 1536 N N . VAL A 1 193 ? 3.310 7.337 -0.661 1.00 98.19 193 VAL A N 1
ATOM 1537 C CA . VAL A 1 193 ? 3.762 6.055 -1.204 1.00 98.19 193 VAL A CA 1
ATOM 1538 C C . VAL A 1 193 ? 3.282 4.971 -0.257 1.00 98.19 193 VAL A C 1
ATOM 1540 O O . VAL A 1 193 ? 3.585 4.995 0.931 1.00 98.19 193 VAL A O 1
ATOM 1543 N N . ARG A 1 194 ? 2.543 3.988 -0.768 1.00 96.69 194 ARG A N 1
ATOM 1544 C CA . ARG A 1 194 ? 1.996 2.903 0.051 1.00 96.69 194 ARG A CA 1
ATOM 1545 C C . ARG A 1 194 ? 3.093 2.128 0.770 1.00 96.69 194 ARG A C 1
ATOM 1547 O O . ARG A 1 194 ? 2.923 1.747 1.926 1.00 96.69 194 ARG A O 1
ATOM 1554 N N . ARG A 1 195 ? 4.173 1.812 0.052 1.00 93.00 195 ARG A N 1
ATOM 1555 C CA . ARG A 1 195 ? 5.240 0.935 0.534 1.00 93.00 195 ARG A CA 1
ATOM 1556 C C . ARG A 1 195 ? 6.498 1.052 -0.315 1.00 93.00 195 ARG A C 1
ATOM 1558 O O . ARG A 1 195 ? 6.416 1.110 -1.541 1.00 93.00 195 ARG A O 1
ATOM 1565 N N . VAL A 1 196 ? 7.647 0.941 0.348 1.00 96.88 196 VAL A N 1
ATOM 1566 C CA . VAL A 1 196 ? 8.933 0.658 -0.292 1.00 96.88 196 VAL A CA 1
ATOM 1567 C C . VAL A 1 196 ? 9.320 -0.804 -0.057 1.00 96.88 196 VAL A C 1
ATOM 1569 O O . VAL A 1 196 ? 9.285 -1.342 1.061 1.00 96.88 196 VAL A O 1
ATOM 1572 N N . ASN A 1 197 ? 9.691 -1.476 -1.139 1.00 95.88 197 ASN A N 1
ATOM 1573 C CA . ASN A 1 197 ? 10.270 -2.809 -1.123 1.00 95.88 197 ASN A CA 1
ATOM 1574 C C . ASN A 1 197 ? 11.714 -2.719 -1.596 1.00 95.88 197 ASN A C 1
ATOM 1576 O O . ASN A 1 197 ? 12.005 -2.102 -2.613 1.00 95.88 197 ASN A O 1
ATOM 1580 N N . ILE A 1 198 ? 12.615 -3.371 -0.872 1.00 96.00 198 ILE A N 1
ATOM 1581 C CA . ILE A 1 198 ? 14.027 -3.432 -1.231 1.00 96.00 198 ILE A CA 1
ATOM 1582 C C . ILE A 1 198 ? 14.380 -4.906 -1.357 1.00 96.00 198 ILE A C 1
ATOM 1584 O O . ILE A 1 198 ? 14.313 -5.649 -0.375 1.00 96.00 198 ILE A O 1
ATOM 1588 N N . ARG A 1 199 ? 14.695 -5.335 -2.577 1.00 93.75 199 ARG A N 1
ATOM 1589 C CA . ARG A 1 199 ? 15.013 -6.724 -2.915 1.00 93.75 199 ARG A CA 1
ATOM 1590 C C . ARG A 1 199 ? 16.460 -6.831 -3.375 1.00 93.75 199 ARG A C 1
ATOM 1592 O O . ARG A 1 199 ? 17.081 -5.833 -3.730 1.00 93.75 199 ARG A O 1
ATOM 1599 N N . GLN A 1 200 ? 16.995 -8.045 -3.359 1.00 90.94 200 GLN A N 1
ATOM 1600 C CA . GLN A 1 200 ? 18.268 -8.344 -4.009 1.00 90.94 200 GLN A CA 1
ATOM 1601 C C . GLN A 1 200 ? 18.007 -8.948 -5.381 1.00 90.94 200 GLN A C 1
ATOM 1603 O O . GLN A 1 200 ? 17.003 -9.638 -5.574 1.00 90.94 200 GLN A O 1
ATOM 1608 N N . VAL A 1 201 ? 18.917 -8.681 -6.313 1.00 89.69 201 VAL A N 1
ATOM 1609 C CA . VAL A 1 201 ? 18.924 -9.324 -7.624 1.00 89.69 201 VAL A CA 1
ATOM 1610 C C . VAL A 1 201 ? 18.913 -10.842 -7.448 1.00 89.69 201 VAL A C 1
ATOM 1612 O O . VAL A 1 201 ? 19.691 -11.408 -6.681 1.00 89.69 201 VAL A O 1
ATOM 1615 N N . MET A 1 202 ? 18.047 -11.497 -8.212 1.00 87.94 202 MET A N 1
ATOM 1616 C CA . MET A 1 202 ? 18.141 -12.924 -8.492 1.00 87.94 202 MET A CA 1
ATOM 1617 C C . MET A 1 202 ? 18.584 -13.085 -9.943 1.00 87.94 202 MET A C 1
ATOM 1619 O O . MET A 1 202 ? 18.174 -12.307 -10.805 1.00 87.94 202 MET A O 1
ATOM 1623 N N . VAL A 1 203 ? 19.456 -14.057 -10.196 1.00 86.44 203 VAL A N 1
ATOM 1624 C CA . VAL A 1 203 ? 19.950 -14.367 -11.540 1.00 86.44 203 VAL A CA 1
ATOM 1625 C C . VAL A 1 203 ? 19.242 -15.624 -12.004 1.00 86.44 203 VAL A C 1
ATOM 1627 O O . VAL A 1 203 ? 19.332 -16.655 -11.344 1.00 86.44 203 VAL A O 1
ATOM 1630 N N . PHE A 1 204 ? 18.549 -15.504 -13.127 1.00 86.94 204 PHE A N 1
ATOM 1631 C CA . PHE A 1 204 ? 17.947 -16.622 -13.838 1.00 86.94 204 PHE A CA 1
ATOM 1632 C C . PHE A 1 204 ? 18.741 -16.863 -15.117 1.00 86.94 204 PHE A C 1
ATOM 1634 O O . PHE A 1 204 ? 19.211 -15.900 -15.735 1.00 86.94 204 PHE A O 1
ATOM 1641 N N . GLU A 1 205 ? 18.899 -18.128 -15.494 1.00 84.38 205 GLU A N 1
ATOM 1642 C CA . GLU A 1 205 ? 19.505 -18.511 -16.772 1.00 84.38 205 GLU A CA 1
ATOM 1643 C C . GLU A 1 205 ? 18.753 -17.842 -17.937 1.00 84.38 205 GLU A C 1
ATOM 1645 O O . GLU A 1 205 ? 17.597 -17.444 -17.789 1.00 84.38 205 GLU A O 1
ATOM 1650 N N . GLU A 1 206 ? 19.445 -17.616 -19.056 1.00 85.69 206 GLU A N 1
ATOM 1651 C CA . GLU A 1 206 ? 18.912 -16.973 -20.277 1.00 85.69 206 GLU A CA 1
ATOM 1652 C C . GLU A 1 206 ? 18.514 -15.492 -20.142 1.00 85.69 206 GLU A C 1
ATOM 1654 O O . GLU A 1 206 ? 18.197 -14.825 -21.126 1.00 85.69 206 GLU A O 1
ATOM 1659 N N . THR A 1 207 ? 18.585 -14.912 -18.942 1.00 87.00 207 THR A N 1
ATOM 1660 C CA . THR A 1 207 ? 18.412 -13.465 -18.777 1.00 87.00 207 THR A CA 1
ATOM 1661 C C . THR A 1 207 ? 19.724 -12.721 -19.043 1.00 87.00 207 THR A C 1
ATOM 1663 O O . THR A 1 207 ? 20.786 -13.209 -18.647 1.00 87.00 207 THR A O 1
ATOM 1666 N N . PRO A 1 208 ? 19.694 -11.473 -19.558 1.00 85.88 208 PRO A N 1
ATOM 1667 C CA . PRO A 1 208 ? 20.918 -10.692 -19.781 1.00 85.88 208 PRO A CA 1
ATOM 1668 C C . PRO A 1 208 ? 21.796 -10.522 -18.531 1.00 85.88 208 PRO A C 1
ATOM 1670 O O . PRO A 1 208 ? 23.008 -10.382 -18.625 1.00 85.88 208 PRO A O 1
ATOM 1673 N N . ILE A 1 209 ? 21.205 -10.555 -17.327 1.00 87.44 209 ILE A N 1
ATOM 1674 C CA . ILE A 1 209 ? 21.982 -10.388 -16.090 1.00 87.44 209 ILE A CA 1
ATOM 1675 C C . ILE A 1 209 ? 22.833 -11.619 -15.747 1.00 87.44 209 ILE A C 1
ATOM 1677 O O . ILE A 1 209 ? 23.819 -11.474 -15.024 1.00 87.44 209 ILE A O 1
ATOM 1681 N N . SER A 1 210 ? 22.489 -12.801 -16.271 1.00 87.00 210 SER A N 1
ATOM 1682 C CA . SER A 1 210 ? 23.269 -14.029 -16.069 1.00 87.00 210 SER A CA 1
ATOM 1683 C C . SER A 1 210 ? 24.669 -13.935 -16.675 1.00 87.00 210 SER A C 1
ATOM 1685 O O . SER A 1 210 ? 25.637 -14.395 -16.071 1.00 87.00 210 SER A O 1
ATOM 1687 N N . GLU A 1 211 ? 24.800 -13.223 -17.794 1.00 86.25 211 GLU A N 1
ATOM 1688 C CA . GLU A 1 211 ? 26.079 -12.947 -18.449 1.00 86.25 211 GLU A CA 1
ATOM 1689 C C . GLU A 1 211 ? 26.855 -11.818 -17.754 1.00 86.25 211 GLU A C 1
ATOM 1691 O O . GLU A 1 211 ? 28.087 -11.796 -17.747 1.00 86.25 211 GLU A O 1
ATOM 1696 N N . MET A 1 212 ? 26.142 -10.883 -17.118 1.00 83.75 212 MET A N 1
ATOM 1697 C CA . MET A 1 212 ? 26.733 -9.703 -16.480 1.00 83.75 212 MET A CA 1
ATOM 1698 C C . MET A 1 212 ? 27.241 -9.972 -15.057 1.00 83.75 212 MET A C 1
ATOM 1700 O O . MET A 1 212 ? 28.175 -9.310 -14.596 1.00 83.75 212 MET A O 1
ATOM 1704 N N . VAL A 1 213 ? 26.607 -10.892 -14.318 1.00 79.69 213 VAL A N 1
ATOM 1705 C CA . VAL A 1 213 ? 26.843 -11.069 -12.879 1.00 79.69 213 VAL A CA 1
ATOM 1706 C C . VAL A 1 213 ? 26.933 -12.540 -12.490 1.00 79.69 213 VAL A C 1
ATOM 1708 O O . VAL A 1 213 ? 25.934 -13.238 -12.370 1.00 79.69 213 VAL A O 1
ATOM 1711 N N . LYS A 1 214 ? 28.143 -12.979 -12.120 1.00 72.00 214 LYS A N 1
ATOM 1712 C CA . LYS A 1 214 ? 28.376 -14.332 -11.574 1.00 72.00 214 LYS A CA 1
ATOM 1713 C C . LYS A 1 214 ? 27.874 -14.518 -10.134 1.00 72.00 214 LYS A C 1
ATOM 1715 O O . LYS A 1 214 ? 27.657 -15.641 -9.696 1.00 72.00 214 LYS A O 1
ATOM 1720 N N . ARG A 1 215 ? 27.761 -13.434 -9.353 1.00 72.12 215 ARG A N 1
ATOM 1721 C CA . ARG A 1 215 ? 27.286 -13.449 -7.953 1.00 72.12 215 ARG A CA 1
ATOM 1722 C C . ARG A 1 215 ? 26.424 -12.211 -7.672 1.00 72.12 215 ARG A C 1
ATOM 1724 O O . ARG A 1 215 ? 26.999 -11.139 -7.490 1.00 72.12 215 ARG A O 1
ATOM 1731 N N . PRO A 1 216 ? 25.088 -12.326 -7.581 1.00 70.25 216 PRO A N 1
ATOM 1732 C CA . PRO A 1 216 ? 24.172 -11.179 -7.499 1.00 70.25 216 PRO A CA 1
ATOM 1733 C C . PRO A 1 216 ? 24.050 -10.545 -6.108 1.00 70.25 216 PRO A C 1
ATOM 1735 O O . PRO A 1 216 ? 23.006 -10.029 -5.722 1.00 70.25 216 PRO A O 1
ATOM 1738 N N . LYS A 1 217 ? 25.129 -10.574 -5.322 1.00 79.12 217 LYS A N 1
ATOM 1739 C CA . LYS A 1 217 ? 25.169 -9.933 -4.007 1.00 79.12 217 LYS A CA 1
ATOM 1740 C C . LYS A 1 217 ? 25.886 -8.600 -4.121 1.00 79.12 217 LYS A C 1
ATOM 1742 O O . LYS A 1 217 ? 26.968 -8.527 -4.705 1.00 79.12 217 LYS A O 1
ATOM 1747 N N . THR A 1 218 ? 25.314 -7.568 -3.504 1.00 80.31 218 THR A N 1
ATOM 1748 C CA . THR A 1 218 ? 26.012 -6.290 -3.351 1.00 80.31 218 THR A CA 1
ATOM 1749 C C . THR A 1 218 ? 27.366 -6.498 -2.673 1.00 80.31 218 THR A C 1
ATOM 1751 O O . THR A 1 218 ? 27.485 -7.216 -1.675 1.00 80.31 218 THR A O 1
ATOM 1754 N N . LYS A 1 219 ? 28.399 -5.848 -3.217 1.00 85.88 219 LYS A N 1
ATOM 1755 C CA . LYS A 1 219 ? 29.724 -5.770 -2.587 1.00 85.88 219 LYS A CA 1
ATOM 1756 C C . LYS A 1 219 ? 29.751 -4.734 -1.453 1.00 85.88 219 LYS A C 1
ATOM 1758 O O . LYS A 1 219 ? 30.655 -4.762 -0.625 1.00 85.88 219 LYS A O 1
ATOM 1763 N N . HIS A 1 220 ? 28.737 -3.870 -1.373 1.00 91.19 220 HIS A N 1
ATOM 1764 C CA . HIS A 1 220 ? 28.621 -2.745 -0.439 1.00 91.19 220 HIS A CA 1
ATOM 1765 C C . HIS A 1 220 ? 27.611 -3.059 0.669 1.00 91.19 220 HIS A C 1
ATOM 1767 O O . HIS A 1 220 ? 26.652 -2.329 0.915 1.00 91.19 220 HIS A O 1
ATOM 1773 N N . ARG A 1 221 ? 27.799 -4.204 1.339 1.00 92.75 221 ARG A N 1
ATOM 1774 C CA . ARG A 1 221 ? 26.852 -4.712 2.347 1.00 92.75 221 ARG A CA 1
ATOM 1775 C C . ARG A 1 221 ? 26.584 -3.699 3.463 1.00 92.75 221 ARG A C 1
ATOM 1777 O O . ARG A 1 221 ? 25.449 -3.580 3.906 1.00 92.75 221 ARG A O 1
ATOM 1784 N N . ARG A 1 222 ? 27.609 -2.969 3.914 1.00 95.44 222 ARG A N 1
ATOM 1785 C CA . ARG A 1 222 ? 27.473 -1.974 4.989 1.00 95.44 222 ARG A CA 1
ATOM 1786 C C . ARG A 1 222 ? 26.552 -0.828 4.570 1.00 95.44 222 ARG A C 1
ATOM 1788 O O . ARG A 1 222 ? 25.708 -0.407 5.352 1.00 95.44 222 ARG A O 1
ATOM 1795 N N . GLU A 1 223 ? 26.722 -0.322 3.357 1.00 96.69 223 GLU A N 1
ATOM 1796 C CA . GLU A 1 223 ? 25.924 0.761 2.790 1.00 96.69 223 GLU A CA 1
ATOM 1797 C C . GLU A 1 223 ? 24.484 0.308 2.525 1.00 96.69 223 GLU A C 1
ATOM 1799 O O . GLU A 1 223 ? 23.547 1.035 2.846 1.00 96.69 223 GLU A O 1
ATOM 1804 N N . PHE A 1 224 ? 24.298 -0.929 2.060 1.00 95.62 224 PHE A N 1
ATOM 1805 C CA . PHE A 1 224 ? 22.977 -1.532 1.904 1.00 95.62 224 PHE A CA 1
ATOM 1806 C C . PHE A 1 224 ? 22.207 -1.662 3.228 1.00 95.62 224 PHE A C 1
ATOM 1808 O O . PHE A 1 224 ? 21.021 -1.335 3.282 1.00 95.62 224 PHE A O 1
ATOM 1815 N N . GLU A 1 225 ? 22.853 -2.122 4.306 1.00 96.25 225 GLU A N 1
ATOM 1816 C CA . GLU A 1 225 ? 22.200 -2.200 5.621 1.00 96.25 225 GLU A CA 1
ATOM 1817 C C . GLU A 1 225 ? 21.808 -0.809 6.137 1.00 96.25 225 GLU A C 1
ATOM 1819 O O . GLU A 1 225 ? 20.659 -0.619 6.535 1.00 96.25 225 GLU A O 1
ATOM 1824 N N . LYS A 1 226 ? 22.705 0.181 6.016 1.00 97.44 226 LYS A N 1
ATOM 1825 C CA . LYS A 1 226 ? 22.406 1.582 6.362 1.00 97.44 226 LYS A CA 1
ATOM 1826 C C . LYS A 1 226 ? 21.241 2.147 5.552 1.00 97.44 226 LYS A C 1
ATOM 1828 O O . LYS A 1 226 ? 20.406 2.856 6.099 1.00 97.44 226 LYS A O 1
ATOM 1833 N N . PHE A 1 227 ? 21.168 1.834 4.259 1.00 97.75 227 PHE A N 1
ATOM 1834 C CA . PHE A 1 227 ? 20.049 2.250 3.418 1.00 97.75 227 PHE A CA 1
ATOM 1835 C C . PHE A 1 227 ? 18.727 1.654 3.912 1.00 97.75 227 PHE A C 1
ATOM 1837 O O . PHE A 1 227 ? 17.755 2.385 4.071 1.00 97.75 227 PHE A O 1
ATOM 1844 N N . LYS A 1 228 ? 18.684 0.351 4.218 1.00 97.38 228 LYS A N 1
ATOM 1845 C CA . LYS A 1 228 ? 17.468 -0.291 4.749 1.00 97.38 228 LYS A CA 1
ATOM 1846 C C . LYS A 1 228 ? 17.027 0.298 6.087 1.00 97.38 228 LYS A C 1
ATOM 1848 O O . LYS A 1 228 ? 15.829 0.475 6.290 1.00 97.38 228 LYS A O 1
ATOM 1853 N N . GLU A 1 229 ? 17.966 0.542 6.994 1.00 97.50 229 GLU A N 1
ATOM 1854 C CA . GLU A 1 229 ? 17.703 1.170 8.293 1.00 97.50 229 GLU A CA 1
ATOM 1855 C C . GLU A 1 229 ? 17.149 2.584 8.104 1.00 97.50 229 GLU A C 1
ATOM 1857 O O . GLU A 1 229 ? 16.059 2.886 8.586 1.00 97.50 229 GLU A O 1
ATOM 1862 N N . TRP A 1 230 ? 17.813 3.394 7.271 1.00 98.06 230 TRP A N 1
ATOM 1863 C CA . TRP A 1 230 ? 17.348 4.737 6.949 1.00 98.06 230 TRP A CA 1
ATOM 1864 C C . TRP A 1 230 ? 15.934 4.726 6.360 1.00 98.06 230 TRP A C 1
ATOM 1866 O O . TRP A 1 230 ? 15.090 5.490 6.820 1.00 98.06 230 TRP A O 1
ATOM 1876 N N . VAL A 1 231 ? 15.644 3.834 5.402 1.00 98.38 231 VAL A N 1
ATOM 1877 C CA . VAL A 1 231 ? 14.300 3.709 4.815 1.00 98.38 231 VAL A CA 1
ATOM 1878 C C . VAL A 1 231 ? 13.265 3.375 5.882 1.00 98.38 231 VAL A C 1
ATOM 1880 O O . VAL A 1 231 ? 12.212 3.995 5.892 1.00 98.38 231 VAL A O 1
ATOM 1883 N N . ARG A 1 232 ? 13.548 2.460 6.813 1.00 96.62 232 ARG A N 1
ATOM 1884 C CA . ARG A 1 232 ? 12.594 2.090 7.872 1.00 96.62 232 ARG A CA 1
ATOM 1885 C C . ARG A 1 232 ? 12.260 3.264 8.792 1.00 96.62 232 ARG A C 1
ATOM 1887 O O . ARG A 1 232 ? 11.088 3.528 9.055 1.00 96.62 232 ARG A O 1
ATOM 1894 N N . GLU A 1 233 ? 13.284 3.963 9.265 1.00 96.19 233 GLU A N 1
ATOM 1895 C CA . GLU A 1 233 ? 13.139 4.993 10.297 1.00 96.19 233 GLU A CA 1
ATOM 1896 C C . GLU A 1 233 ? 12.701 6.345 9.730 1.00 96.19 233 GLU A C 1
ATOM 1898 O O . GLU A 1 233 ? 11.865 7.030 10.318 1.00 96.19 233 GLU A O 1
ATOM 1903 N N . ASN A 1 234 ? 13.250 6.725 8.575 1.00 97.50 234 ASN A N 1
ATOM 1904 C CA . ASN A 1 234 ? 13.135 8.079 8.035 1.00 97.50 234 ASN A CA 1
ATOM 1905 C C . ASN A 1 234 ? 12.147 8.178 6.870 1.00 97.50 234 ASN A C 1
ATOM 1907 O O . ASN A 1 234 ? 11.694 9.279 6.573 1.00 97.50 234 ASN A O 1
ATOM 1911 N N . PHE A 1 235 ? 11.795 7.062 6.224 1.00 98.19 235 PHE A N 1
ATOM 1912 C CA . PHE A 1 235 ? 10.804 7.048 5.148 1.00 98.19 235 PHE A CA 1
ATOM 1913 C C . PHE A 1 235 ? 9.541 6.283 5.541 1.00 98.19 235 PHE A C 1
ATOM 1915 O O . PHE A 1 235 ? 8.472 6.883 5.634 1.00 98.19 235 PHE A O 1
ATOM 1922 N N . ASP A 1 236 ? 9.654 4.981 5.814 1.00 97.88 236 ASP A N 1
ATOM 1923 C CA . ASP A 1 236 ? 8.515 4.100 6.048 1.00 97.88 236 ASP A CA 1
ATOM 1924 C C . ASP A 1 236 ? 7.703 4.559 7.274 1.00 97.88 236 ASP A C 1
ATOM 1926 O O . ASP A 1 236 ? 6.494 4.724 7.153 1.00 97.88 236 ASP A O 1
ATOM 1930 N N . LEU A 1 237 ? 8.317 4.841 8.433 1.00 96.69 237 LEU A N 1
ATOM 1931 C CA . LEU A 1 237 ? 7.566 5.265 9.628 1.00 96.69 237 LEU A CA 1
ATOM 1932 C C . LEU A 1 237 ? 6.799 6.598 9.440 1.00 96.69 237 LEU A C 1
ATOM 1934 O O . LEU A 1 237 ? 5.596 6.625 9.733 1.00 96.69 237 LEU A O 1
ATOM 1938 N N . PRO A 1 238 ? 7.409 7.699 8.950 1.00 97.50 238 PRO A N 1
ATOM 1939 C CA . PRO A 1 238 ? 6.661 8.906 8.591 1.00 97.50 238 PRO A CA 1
ATOM 1940 C C . PRO A 1 238 ? 5.571 8.642 7.548 1.00 97.50 238 PRO A C 1
ATOM 1942 O O . PRO A 1 238 ? 4.457 9.154 7.679 1.00 97.50 238 PRO A O 1
ATOM 1945 N N . MET A 1 239 ? 5.856 7.804 6.549 1.00 98.00 239 MET A N 1
ATOM 1946 C CA . MET A 1 239 ? 4.901 7.466 5.500 1.00 98.00 239 MET A CA 1
ATOM 1947 C C . MET A 1 239 ? 3.714 6.659 6.038 1.00 98.00 239 MET A C 1
ATOM 1949 O O . MET A 1 239 ? 2.574 6.959 5.699 1.00 98.00 239 MET A O 1
ATOM 1953 N N . MET A 1 240 ? 3.934 5.705 6.947 1.00 97.69 240 MET A N 1
ATOM 1954 C CA . MET A 1 240 ? 2.868 4.942 7.607 1.00 97.69 240 MET A CA 1
ATOM 1955 C C . MET A 1 240 ? 1.898 5.860 8.352 1.00 97.69 240 MET A C 1
ATOM 1957 O O . MET A 1 240 ? 0.688 5.656 8.272 1.00 97.69 240 MET A O 1
ATOM 1961 N N . LYS A 1 241 ? 2.401 6.912 9.011 1.00 97.44 241 LYS A N 1
ATOM 1962 C CA . LYS A 1 241 ? 1.554 7.917 9.675 1.00 97.44 241 LYS A CA 1
ATOM 1963 C C . LYS A 1 241 ? 0.703 8.717 8.682 1.00 97.44 241 LYS A C 1
ATOM 1965 O O . LYS A 1 241 ? -0.439 9.033 9.002 1.00 97.44 241 LYS A O 1
ATOM 1970 N N . ARG A 1 242 ? 1.231 9.027 7.490 1.00 97.75 242 ARG A N 1
ATOM 1971 C CA . ARG A 1 242 ? 0.505 9.750 6.423 1.00 97.75 242 ARG A CA 1
ATOM 1972 C C . ARG A 1 242 ? -0.510 8.859 5.693 1.00 97.75 242 ARG A C 1
ATOM 1974 O O . ARG A 1 242 ? -1.623 9.295 5.408 1.00 97.75 242 ARG A O 1
ATOM 1981 N N . VAL A 1 243 ? -0.139 7.610 5.406 1.00 97.94 243 VAL A N 1
ATOM 1982 C CA . VAL A 1 243 ? -0.949 6.646 4.641 1.00 97.94 243 VAL A CA 1
ATOM 1983 C C . VAL A 1 243 ? -2.047 6.012 5.499 1.00 97.94 243 VAL A C 1
ATOM 1985 O O . VAL A 1 243 ? -3.157 5.805 5.013 1.00 97.94 243 VAL A O 1
ATOM 1988 N N . PHE A 1 244 ? -1.769 5.746 6.777 1.00 97.69 244 PHE A N 1
ATOM 1989 C CA . PHE A 1 244 ? -2.697 5.120 7.725 1.00 97.69 244 PHE A CA 1
ATOM 1990 C C . PHE A 1 244 ? -2.880 5.965 8.994 1.00 97.69 244 PHE A C 1
ATOM 1992 O O . PHE A 1 244 ? -2.630 5.463 10.084 1.00 97.69 244 PHE A O 1
ATOM 1999 N N . PRO A 1 245 ? -3.272 7.244 8.921 1.00 96.56 245 PRO A N 1
ATOM 2000 C CA . PRO A 1 245 ? -3.407 8.096 10.100 1.00 96.56 245 PRO A CA 1
ATOM 2001 C C . PRO A 1 245 ? -4.300 7.457 11.173 1.00 96.56 245 PRO A C 1
ATOM 2003 O O . PRO A 1 245 ? -5.210 6.683 10.865 1.00 96.56 245 PRO A O 1
ATOM 2006 N N . VAL A 1 246 ? -4.042 7.795 12.438 1.00 95.94 246 VAL A N 1
ATOM 2007 C CA . VAL A 1 246 ? -4.870 7.353 13.573 1.00 95.94 246 VAL A CA 1
ATOM 2008 C C . VAL A 1 246 ? -6.348 7.643 13.292 1.00 95.94 246 VAL A C 1
ATOM 2010 O O . VAL A 1 246 ? -6.679 8.723 12.805 1.00 95.94 246 VAL A O 1
ATOM 2013 N N . GLY A 1 247 ? -7.217 6.673 13.579 1.00 95.56 247 GLY A N 1
ATOM 2014 C CA . GLY A 1 247 ? -8.641 6.710 13.233 1.00 95.56 247 GLY A CA 1
ATOM 2015 C C . GLY A 1 247 ? -8.981 6.058 11.888 1.00 95.56 247 GLY A C 1
ATOM 2016 O O . GLY A 1 247 ? -10.156 5.894 11.579 1.00 95.56 247 GLY A O 1
ATOM 2017 N N . THR A 1 248 ? -7.989 5.645 11.089 1.00 97.50 248 THR A N 1
ATOM 2018 C CA . THR A 1 248 ? -8.236 4.838 9.880 1.00 97.50 248 THR A CA 1
ATOM 2019 C C . THR A 1 248 ? -8.800 3.472 10.270 1.00 97.50 248 THR A C 1
ATOM 2021 O O . THR A 1 248 ? -8.202 2.780 11.088 1.00 97.50 248 THR A O 1
ATOM 2024 N N . VAL A 1 249 ? -9.913 3.064 9.668 1.00 98.00 249 VAL A N 1
ATOM 2025 C CA . VAL A 1 249 ? -10.550 1.759 9.843 1.00 98.00 249 VAL A CA 1
ATOM 2026 C C . VAL A 1 249 ? -10.182 0.849 8.682 1.00 98.00 249 VAL A C 1
ATOM 2028 O O . VAL A 1 249 ? -10.514 1.125 7.527 1.00 98.00 249 VAL A O 1
ATOM 2031 N N . ILE A 1 250 ? -9.523 -0.253 9.014 1.00 98.19 250 ILE A N 1
ATOM 2032 C CA . ILE A 1 250 ? -9.148 -1.329 8.105 1.00 98.19 250 ILE A CA 1
ATOM 2033 C C . ILE A 1 250 ? -10.174 -2.447 8.299 1.00 98.19 250 ILE A C 1
ATOM 2035 O O . ILE A 1 250 ? -10.284 -2.993 9.395 1.00 98.19 250 ILE A O 1
ATOM 2039 N N . ARG A 1 251 ? -10.950 -2.745 7.255 1.00 97.06 251 ARG A N 1
ATOM 2040 C CA . ARG A 1 251 ? -12.051 -3.716 7.321 1.00 97.06 251 ARG A CA 1
ATOM 2041 C C . ARG A 1 251 ? -11.600 -5.134 7.021 1.00 97.06 251 ARG A C 1
ATOM 2043 O O . ARG A 1 251 ? -10.635 -5.306 6.288 1.00 97.06 251 ARG A O 1
ATOM 2050 N N . ASP A 1 252 ? -12.323 -6.135 7.498 1.00 96.69 252 ASP A N 1
ATOM 2051 C CA . ASP A 1 252 ? -12.086 -7.543 7.151 1.00 96.69 252 ASP A CA 1
ATOM 2052 C C . ASP A 1 252 ? -10.628 -8.013 7.385 1.00 96.69 252 ASP A C 1
ATOM 2054 O O . ASP A 1 252 ? -10.003 -8.668 6.542 1.00 96.69 252 ASP A O 1
ATOM 2058 N N . VAL A 1 253 ? -10.037 -7.639 8.523 1.00 98.38 253 VAL A N 1
ATOM 2059 C CA . VAL A 1 253 ? -8.700 -8.097 8.917 1.00 98.38 253 VAL A CA 1
ATOM 2060 C C . VAL A 1 253 ? -8.792 -9.531 9.418 1.00 98.38 253 VAL A C 1
ATOM 2062 O O . VAL A 1 253 ? -9.382 -9.801 10.463 1.00 98.38 253 VAL A O 1
ATOM 2065 N N . ILE A 1 254 ? -8.155 -10.447 8.693 1.00 98.31 254 ILE A N 1
ATOM 2066 C CA . ILE A 1 254 ? -8.041 -11.851 9.077 1.00 98.31 254 ILE A CA 1
ATOM 2067 C C . ILE A 1 254 ? -6.965 -11.965 10.149 1.00 98.31 254 ILE A C 1
ATOM 2069 O O . ILE A 1 254 ? -5.840 -11.502 9.960 1.00 98.31 254 ILE A O 1
ATOM 2073 N N . LEU A 1 255 ? -7.308 -12.577 11.278 1.00 98.50 255 LEU A N 1
ATOM 2074 C CA . LEU A 1 255 ? -6.392 -12.829 12.386 1.00 98.50 255 LEU A CA 1
ATOM 2075 C C . LEU A 1 255 ? -5.572 -14.091 12.090 1.00 98.50 255 LEU A C 1
ATOM 2077 O O . LEU A 1 255 ? -6.095 -15.197 12.104 1.00 98.50 255 LEU A O 1
ATOM 2081 N N . GLU A 1 256 ? -4.289 -13.940 11.780 1.00 97.81 256 GLU A N 1
ATOM 2082 C CA . GLU A 1 256 ? -3.480 -15.001 11.159 1.00 97.81 256 GLU A CA 1
ATOM 2083 C C . GLU A 1 256 ? -2.539 -15.707 12.138 1.00 97.81 256 GLU A C 1
ATOM 2085 O O . GLU A 1 256 ? -2.248 -16.889 11.973 1.00 97.81 256 GLU A O 1
ATOM 2090 N N . ALA A 1 257 ? -2.007 -14.984 13.126 1.00 98.25 257 ALA A N 1
ATOM 2091 C CA . ALA A 1 257 ? -0.986 -15.521 14.020 1.00 98.25 257 ALA A CA 1
ATOM 2092 C C . ALA A 1 257 ? -0.912 -14.771 15.353 1.00 98.25 257 ALA A C 1
ATOM 2094 O O . ALA A 1 257 ? -1.353 -13.629 15.482 1.00 98.25 257 ALA A O 1
ATOM 2095 N N . HIS A 1 258 ? -0.276 -15.396 16.340 1.00 98.38 258 HIS A N 1
ATOM 2096 C CA . HIS A 1 258 ? 0.145 -14.727 17.566 1.00 98.38 258 HIS A CA 1
ATOM 2097 C C . HIS A 1 258 ? 1.622 -14.353 17.517 1.00 98.38 258 HIS A C 1
ATOM 2099 O O . HIS A 1 258 ? 2.454 -15.120 17.042 1.00 98.38 258 HIS A O 1
ATOM 2105 N N . ASP A 1 259 ? 1.940 -13.190 18.078 1.00 96.88 259 ASP A N 1
ATOM 2106 C CA . ASP A 1 259 ? 3.307 -12.725 18.306 1.00 96.88 259 ASP A CA 1
ATOM 2107 C C . ASP A 1 259 ? 3.419 -12.203 19.745 1.00 96.88 259 ASP A C 1
ATOM 2109 O O . ASP A 1 259 ? 3.023 -11.078 20.081 1.00 96.88 259 ASP A O 1
ATOM 2113 N N . GLY A 1 260 ? 3.861 -13.091 20.638 1.00 95.12 260 GLY A N 1
ATOM 2114 C CA . GLY A 1 260 ? 3.838 -12.871 22.080 1.00 95.12 260 GLY A CA 1
ATOM 2115 C C . GLY A 1 260 ? 2.417 -12.621 22.596 1.00 95.12 260 GLY A C 1
ATOM 2116 O O . GLY A 1 260 ? 1.549 -13.491 22.530 1.00 95.12 260 GLY A O 1
ATOM 2117 N N . ALA A 1 261 ? 2.184 -11.424 23.137 1.00 93.88 261 ALA A N 1
ATOM 2118 C CA . ALA A 1 261 ? 0.884 -10.987 23.656 1.00 93.88 261 ALA A CA 1
ATOM 2119 C C . ALA A 1 261 ? 0.034 -10.207 22.631 1.00 93.88 261 ALA A C 1
ATOM 2121 O O . ALA A 1 261 ? -0.889 -9.495 23.038 1.00 93.88 261 ALA A O 1
ATOM 2122 N N . HIS A 1 262 ? 0.385 -10.286 21.344 1.00 96.88 262 HIS A N 1
ATOM 2123 C CA . HIS A 1 262 ? -0.325 -9.636 20.246 1.00 96.88 262 HIS A CA 1
ATOM 2124 C C . HIS A 1 262 ? -0.946 -10.666 19.305 1.00 96.88 262 HIS A C 1
ATOM 2126 O O . HIS A 1 262 ? -0.417 -11.767 19.133 1.00 96.88 262 HIS A O 1
ATOM 2132 N N . THR A 1 263 ? -2.013 -10.255 18.630 1.00 98.50 263 THR A N 1
ATOM 2133 C CA . THR A 1 263 ? -2.550 -10.936 17.452 1.00 98.50 263 THR A CA 1
ATOM 2134 C C . THR A 1 263 ? -2.148 -10.158 16.207 1.00 98.50 263 THR A C 1
ATOM 2136 O O . THR A 1 263 ? -2.252 -8.932 16.160 1.00 98.50 263 THR A O 1
ATOM 2139 N N . LEU A 1 264 ? -1.634 -10.873 15.217 1.00 98.62 264 LEU A N 1
ATOM 2140 C CA . LEU A 1 264 ? -1.263 -10.356 13.913 1.00 98.62 264 LEU A CA 1
ATOM 2141 C C . LEU A 1 264 ? -2.392 -10.632 12.930 1.00 98.62 264 LEU A C 1
ATOM 2143 O O . LEU A 1 264 ? -2.937 -11.735 12.917 1.00 98.62 264 LEU A O 1
ATOM 2147 N N . GLY A 1 265 ? -2.704 -9.659 12.084 1.00 98.44 265 GLY A N 1
ATOM 2148 C CA . GLY A 1 265 ? -3.689 -9.853 11.031 1.00 98.44 265 GLY A CA 1
ATOM 2149 C C . GLY A 1 265 ? -3.465 -8.967 9.820 1.00 98.44 265 GLY A C 1
ATOM 2150 O O . GLY A 1 265 ? -2.749 -7.963 9.890 1.00 98.44 265 GLY A O 1
ATOM 2151 N N . ARG A 1 266 ? -4.060 -9.360 8.695 1.00 98.31 266 ARG A N 1
ATOM 2152 C CA . ARG A 1 266 ? -4.020 -8.622 7.426 1.00 98.31 266 ARG A CA 1
ATOM 2153 C C . ARG A 1 266 ? -5.353 -8.744 6.699 1.00 98.31 266 ARG A C 1
ATOM 2155 O O . ARG A 1 266 ? -6.086 -9.710 6.874 1.00 98.31 266 ARG A O 1
ATOM 2162 N N . GLN A 1 267 ? -5.643 -7.759 5.858 1.00 96.38 267 GLN A N 1
ATOM 2163 C CA . GLN A 1 267 ? -6.688 -7.887 4.845 1.00 96.38 267 GLN A CA 1
ATOM 2164 C C . GLN A 1 267 ? -6.219 -8.805 3.715 1.00 96.38 267 GLN A C 1
ATOM 2166 O O . GLN A 1 267 ? -5.019 -8.888 3.431 1.00 96.38 267 GLN A O 1
ATOM 2171 N N . ILE A 1 268 ? -7.166 -9.401 2.997 1.00 95.50 268 ILE A N 1
ATOM 2172 C CA . ILE A 1 268 ? -6.896 -9.908 1.651 1.00 95.50 268 ILE A CA 1
ATOM 2173 C C . ILE A 1 268 ? -6.808 -8.696 0.718 1.00 95.50 268 ILE A C 1
ATOM 2175 O O . ILE A 1 268 ? -7.720 -7.880 0.674 1.00 95.50 268 ILE A O 1
ATOM 2179 N N . GLY A 1 269 ? -5.700 -8.553 -0.005 1.00 93.56 269 GLY A N 1
ATOM 2180 C CA . GLY A 1 269 ? -5.483 -7.431 -0.917 1.00 93.56 269 GLY A CA 1
ATOM 2181 C C . GLY A 1 269 ? -4.070 -7.405 -1.489 1.00 93.56 269 GLY A C 1
ATOM 2182 O O . GLY A 1 269 ? -3.237 -8.257 -1.170 1.00 93.56 269 GLY A O 1
ATOM 2183 N N . THR A 1 270 ? -3.780 -6.412 -2.328 1.00 90.75 270 THR A N 1
ATOM 2184 C CA . THR A 1 270 ? -2.424 -6.165 -2.840 1.00 90.75 270 THR A CA 1
ATOM 2185 C C . THR A 1 270 ? -1.576 -5.460 -1.776 1.00 90.75 270 THR A C 1
ATOM 2187 O O . THR A 1 270 ? -1.926 -4.386 -1.298 1.00 90.75 270 THR A O 1
ATOM 2190 N N . TYR A 1 271 ? -0.442 -6.063 -1.396 1.00 91.12 271 TYR A N 1
ATOM 2191 C CA . TYR A 1 271 ? 0.468 -5.567 -0.346 1.00 91.12 271 TYR A CA 1
ATOM 2192 C C . TYR A 1 271 ? -0.239 -5.098 0.948 1.00 91.12 271 TYR A C 1
ATOM 2194 O O . TYR A 1 271 ? 0.002 -3.972 1.400 1.00 91.12 271 TYR A O 1
ATOM 2202 N N . PRO A 1 272 ? -1.073 -5.945 1.581 1.00 94.56 272 PRO A N 1
ATOM 2203 C CA . PRO A 1 272 ? -1.844 -5.551 2.751 1.00 94.56 272 PRO A CA 1
ATOM 2204 C C . PRO A 1 272 ? -0.910 -5.206 3.915 1.00 94.56 272 PRO A C 1
ATOM 2206 O O . PRO A 1 272 ? 0.159 -5.808 4.089 1.00 94.56 272 PRO A O 1
ATOM 2209 N N . ILE A 1 273 ? -1.306 -4.209 4.708 1.00 97.12 273 ILE A N 1
ATOM 2210 C CA . ILE A 1 273 ? -0.543 -3.786 5.883 1.00 97.12 273 ILE A CA 1
ATOM 2211 C C . ILE A 1 273 ? -0.729 -4.791 7.015 1.00 97.12 273 ILE A C 1
ATOM 2213 O O . ILE A 1 273 ? -1.833 -5.276 7.254 1.00 97.12 273 ILE A O 1
ATOM 2217 N N . LEU A 1 274 ? 0.356 -5.093 7.725 1.00 98.25 274 LEU A N 1
ATOM 2218 C CA . LEU A 1 274 ? 0.279 -5.885 8.943 1.00 98.25 274 LEU A CA 1
ATOM 2219 C C . LEU A 1 274 ? -0.378 -5.055 10.049 1.00 98.25 274 LEU A C 1
ATOM 2221 O O . LEU A 1 274 ? 0.104 -3.970 10.380 1.00 98.25 274 LEU A O 1
ATOM 2225 N N . VAL A 1 275 ? -1.433 -5.590 10.647 1.00 98.69 275 VAL A N 1
ATOM 2226 C CA . VAL A 1 275 ? -2.072 -5.051 11.845 1.00 98.69 275 VAL A CA 1
ATOM 2227 C C . VAL A 1 275 ? -1.573 -5.832 13.052 1.00 98.69 275 VAL A C 1
ATOM 2229 O O . VAL A 1 275 ? -1.582 -7.062 13.059 1.00 98.69 275 VAL A O 1
ATOM 2232 N N . ARG A 1 276 ? -1.139 -5.111 14.086 1.00 98.38 276 ARG A N 1
ATOM 2233 C CA . ARG A 1 276 ? -0.759 -5.664 15.386 1.00 98.38 276 ARG A CA 1
ATOM 2234 C C . ARG A 1 276 ? -1.805 -5.265 16.418 1.00 98.38 276 ARG A C 1
ATOM 2236 O O . ARG A 1 276 ? -1.874 -4.098 16.798 1.00 98.38 276 ARG A O 1
ATOM 2243 N N . ILE A 1 277 ? -2.590 -6.228 16.880 1.00 98.19 277 ILE A N 1
ATOM 2244 C CA . ILE A 1 277 ? -3.593 -6.028 17.925 1.00 98.19 277 ILE A CA 1
ATOM 2245 C C . ILE A 1 277 ? -2.961 -6.389 19.272 1.00 98.19 277 ILE A C 1
ATOM 2247 O O . ILE A 1 277 ? -2.473 -7.513 19.407 1.00 98.19 277 ILE A O 1
ATOM 2251 N N . PRO A 1 278 ? -2.929 -5.490 20.274 1.00 96.25 278 PRO A N 1
ATOM 2252 C CA . PRO A 1 278 ? -2.258 -5.732 21.551 1.00 96.25 278 PRO A CA 1
ATOM 2253 C C . PRO A 1 278 ? -3.053 -6.634 22.506 1.00 96.25 278 PRO A C 1
ATOM 2255 O O . PRO A 1 278 ? -3.052 -6.430 23.717 1.00 96.25 278 PRO A O 1
ATOM 2258 N N . GLU A 1 279 ? -3.677 -7.685 21.987 1.00 95.12 279 GLU A N 1
ATOM 2259 C CA . GLU A 1 279 ? -4.425 -8.691 22.737 1.00 95.12 279 GLU A CA 1
ATOM 2260 C C . GLU A 1 279 ? -4.395 -10.031 21.991 1.00 95.12 279 GLU A C 1
ATOM 2262 O O . GLU A 1 279 ? -4.188 -10.063 20.774 1.00 95.12 279 GLU A O 1
ATOM 2267 N N . LYS A 1 280 ? -4.561 -11.142 22.718 1.00 96.25 280 LYS A N 1
ATOM 2268 C CA . LYS A 1 280 ? -4.728 -12.469 22.119 1.00 96.25 280 LYS A CA 1
ATOM 2269 C C . LYS A 1 280 ? -6.203 -12.680 21.799 1.00 96.25 280 LYS A C 1
ATOM 2271 O O . LYS A 1 280 ? -7.012 -12.800 22.710 1.00 96.25 280 LYS A O 1
ATOM 2276 N N . LEU A 1 281 ? -6.520 -12.715 20.513 1.00 95.88 281 LEU A N 1
ATOM 2277 C CA . LEU A 1 281 ? -7.859 -12.948 19.984 1.00 95.88 281 LEU A CA 1
ATOM 2278 C C . LEU A 1 281 ? -7.916 -14.312 19.293 1.00 95.88 281 LEU A C 1
ATOM 2280 O O . LEU A 1 281 ? -6.885 -14.880 18.950 1.00 95.88 281 LEU A O 1
ATOM 2284 N N . GLU A 1 282 ? -9.109 -14.843 19.062 1.00 97.25 282 GLU A N 1
ATOM 2285 C CA . GLU A 1 282 ? -9.256 -16.096 18.320 1.00 97.25 282 GLU A CA 1
ATOM 2286 C C . GLU A 1 282 ? -8.727 -15.947 16.880 1.00 97.25 282 GLU A C 1
ATOM 2288 O O . GLU A 1 282 ? -9.078 -15.002 16.171 1.00 97.25 282 GLU A O 1
ATOM 2293 N N . LEU A 1 283 ? -7.862 -16.869 16.449 1.00 98.12 283 LEU A N 1
ATOM 2294 C CA . LEU A 1 283 ? -7.309 -16.866 15.093 1.00 98.12 283 LEU A CA 1
ATOM 2295 C C . LEU A 1 283 ? -8.363 -17.272 14.053 1.00 98.12 283 LEU A C 1
ATOM 2297 O O . LEU A 1 283 ? -9.376 -17.894 14.363 1.00 98.12 283 LEU A O 1
ATOM 2301 N N . PHE A 1 284 ? -8.099 -16.919 12.797 1.00 96.69 284 PHE A N 1
ATOM 2302 C CA . PHE A 1 284 ? -8.924 -17.174 11.612 1.00 96.69 284 PHE A CA 1
ATOM 2303 C C . PHE A 1 284 ? -10.317 -16.533 11.637 1.00 96.69 284 PHE A C 1
ATOM 2305 O O . PHE A 1 284 ? -11.169 -16.851 10.807 1.00 96.69 284 PHE A O 1
ATOM 2312 N N . LYS A 1 285 ? -10.544 -15.584 12.549 1.00 97.00 285 LYS A N 1
ATOM 2313 C CA . LYS A 1 285 ? -11.683 -14.665 12.492 1.00 97.00 285 LYS A CA 1
ATOM 2314 C C . LYS A 1 285 ? -11.344 -13.442 11.649 1.00 97.00 285 LYS A C 1
ATOM 2316 O O . LYS A 1 285 ? -10.181 -13.054 11.543 1.00 97.00 285 LYS A O 1
ATOM 2321 N N . SER A 1 286 ? -12.384 -12.843 11.081 1.00 96.94 286 SER A N 1
ATOM 2322 C CA . SER A 1 286 ? -12.324 -11.539 10.424 1.00 96.94 286 SER A CA 1
ATOM 2323 C C . SER A 1 286 ? -12.846 -10.477 11.387 1.00 96.94 286 SER A C 1
ATOM 2325 O O . SER A 1 286 ? -13.914 -10.665 11.973 1.00 96.94 286 SER A O 1
ATOM 2327 N N . VAL A 1 287 ? -12.100 -9.390 11.565 1.00 97.56 287 VAL A N 1
ATOM 2328 C CA . VAL A 1 287 ? -12.505 -8.243 12.387 1.00 97.56 287 VAL A CA 1
ATOM 2329 C C . VAL A 1 287 ? -12.183 -6.938 11.672 1.00 97.56 287 VAL A C 1
ATOM 2331 O O . VAL A 1 287 ? -11.180 -6.834 10.967 1.00 97.56 287 VAL A O 1
ATOM 2334 N N . ASP A 1 288 ? -12.994 -5.913 11.895 1.00 98.00 288 ASP A N 1
ATOM 2335 C CA . ASP A 1 288 ? -12.621 -4.551 11.532 1.00 98.00 288 ASP A CA 1
ATOM 2336 C C . ASP A 1 288 ? -11.716 -3.982 12.629 1.00 98.00 288 ASP A C 1
ATOM 2338 O O . ASP A 1 288 ? -11.894 -4.279 13.812 1.00 98.00 288 ASP A O 1
ATOM 2342 N N . VAL A 1 289 ? -10.735 -3.159 12.260 1.00 98.31 289 VAL A N 1
ATOM 2343 C CA . VAL A 1 289 ? -9.802 -2.553 13.219 1.00 98.31 289 VAL A CA 1
ATOM 2344 C C . VAL A 1 289 ? -9.636 -1.066 12.962 1.00 98.31 289 VAL A C 1
ATOM 2346 O O . VAL A 1 289 ? -9.486 -0.638 11.819 1.00 98.31 289 VAL A O 1
ATOM 2349 N N . VAL A 1 290 ? -9.579 -0.273 14.028 1.00 98.19 290 VAL A N 1
ATOM 2350 C CA . VAL A 1 290 ? -9.163 1.130 13.960 1.00 98.19 290 VAL A CA 1
ATOM 2351 C C . VAL A 1 290 ? -7.676 1.252 14.270 1.00 98.19 290 VAL A C 1
ATOM 2353 O O . VAL A 1 290 ? -7.169 0.656 15.221 1.00 98.19 290 VAL A O 1
ATOM 2356 N N . VAL A 1 291 ? -6.960 2.029 13.461 1.00 98.25 291 VAL A N 1
ATOM 2357 C CA . VAL A 1 291 ? -5.542 2.333 13.656 1.00 98.25 291 VAL A CA 1
ATOM 2358 C C . VAL A 1 291 ? -5.384 3.312 14.812 1.00 98.25 291 VAL A C 1
ATOM 2360 O O . VAL A 1 291 ? -5.936 4.412 14.785 1.00 98.25 291 VAL A O 1
ATOM 2363 N N . VAL A 1 292 ? -4.572 2.936 15.797 1.00 97.06 292 VAL A N 1
ATOM 2364 C CA . VAL A 1 292 ? -4.262 3.759 16.980 1.00 97.06 292 VAL A CA 1
ATOM 2365 C C . VAL A 1 292 ? -2.775 4.077 17.127 1.00 97.06 292 VAL A C 1
ATOM 2367 O O . VAL A 1 292 ? -2.395 4.948 17.903 1.00 97.06 292 VAL A O 1
ATOM 2370 N N . GLY A 1 293 ? -1.921 3.427 16.336 1.00 96.38 293 GLY A N 1
ATOM 2371 C CA . GLY A 1 293 ? -0.489 3.693 16.327 1.00 96.38 293 GLY A CA 1
ATOM 2372 C C . GLY A 1 293 ? 0.227 3.040 15.153 1.00 96.38 293 GLY A C 1
ATOM 2373 O O . GLY A 1 293 ? -0.376 2.348 14.330 1.00 96.38 293 GLY A O 1
ATOM 2374 N N . HIS A 1 294 ? 1.540 3.243 15.088 1.00 97.44 294 HIS A N 1
ATOM 2375 C CA . HIS A 1 294 ? 2.359 2.873 13.935 1.00 97.44 294 HIS A CA 1
ATOM 2376 C C . HIS A 1 294 ? 3.671 2.240 14.363 1.00 97.44 294 HIS A C 1
ATOM 2378 O O . HIS A 1 294 ? 4.236 2.568 15.404 1.00 97.44 294 HIS A O 1
ATOM 2384 N N . ARG A 1 295 ? 4.173 1.371 13.495 1.00 95.44 295 ARG A N 1
ATOM 2385 C CA . ARG A 1 295 ? 5.572 0.957 13.403 1.00 95.44 295 ARG A CA 1
ATOM 2386 C C . ARG A 1 295 ? 6.016 1.138 11.954 1.00 95.44 295 ARG A C 1
ATOM 2388 O O . ARG A 1 295 ? 5.211 1.469 11.087 1.00 95.44 295 ARG A O 1
ATOM 2395 N N . GLU A 1 296 ? 7.281 0.877 11.679 1.00 91.19 296 GLU A N 1
ATOM 2396 C CA . GLU A 1 296 ? 7.917 1.097 10.380 1.00 91.19 296 GLU A CA 1
ATOM 2397 C C . GLU A 1 296 ? 7.213 0.310 9.264 1.00 91.19 296 GLU A C 1
ATOM 2399 O O . GLU A 1 296 ? 7.099 0.788 8.149 1.00 91.19 296 GLU A O 1
ATOM 2404 N N . ARG A 1 297 ? 6.693 -0.896 9.537 1.00 93.94 297 ARG A N 1
ATOM 2405 C CA . ARG A 1 297 ? 6.043 -1.744 8.509 1.00 93.94 297 ARG A CA 1
ATOM 2406 C C . ARG A 1 297 ? 4.699 -2.341 8.925 1.00 93.94 297 ARG A C 1
ATOM 2408 O O . ARG A 1 297 ? 4.242 -3.312 8.322 1.00 93.94 297 ARG A O 1
ATOM 2415 N N . SER A 1 298 ? 4.092 -1.803 9.975 1.00 97.19 298 SER A N 1
ATOM 2416 C CA . SER A 1 298 ? 2.820 -2.287 10.513 1.00 97.19 298 SER A CA 1
ATOM 2417 C C . SER A 1 298 ? 2.085 -1.173 11.239 1.00 97.19 298 SER A C 1
ATOM 2419 O O . SER A 1 298 ? 2.708 -0.236 11.732 1.00 97.19 298 SER A O 1
ATOM 2421 N N . VAL A 1 299 ? 0.781 -1.329 11.407 1.00 98.31 299 VAL A N 1
ATOM 2422 C CA . VAL A 1 299 ? -0.028 -0.476 12.283 1.00 98.31 299 VAL A CA 1
ATOM 2423 C C . VAL A 1 299 ? -0.357 -1.203 13.580 1.00 98.31 299 VAL A C 1
ATOM 2425 O O . VAL A 1 299 ? -0.379 -2.434 13.629 1.00 98.31 299 VAL A O 1
ATOM 2428 N N . ILE A 1 300 ? -0.604 -0.439 14.638 1.00 98.25 300 ILE A N 1
ATOM 2429 C CA . ILE A 1 300 ? -1.227 -0.936 15.863 1.00 98.25 300 ILE A CA 1
ATOM 2430 C C . ILE A 1 300 ? -2.724 -0.689 15.722 1.00 98.25 300 ILE A C 1
ATOM 2432 O O . ILE A 1 300 ? -3.135 0.443 15.456 1.00 98.25 300 ILE A O 1
ATOM 2436 N N . GLY A 1 301 ? -3.513 -1.751 15.862 1.00 97.62 301 GLY A N 1
ATOM 2437 C CA . GLY A 1 301 ? -4.958 -1.714 15.669 1.00 97.62 301 GLY A CA 1
ATOM 2438 C C . GLY A 1 301 ? -5.722 -2.198 16.894 1.00 97.62 301 GLY A C 1
ATOM 2439 O O . GLY A 1 301 ? -5.221 -3.023 17.657 1.00 97.62 301 GLY A O 1
ATOM 2440 N N . ILE A 1 302 ? -6.943 -1.700 17.055 1.00 97.69 302 ILE A N 1
ATOM 2441 C CA . ILE A 1 302 ? -7.911 -2.178 18.046 1.00 97.69 302 ILE A CA 1
ATOM 2442 C C . ILE A 1 302 ? -9.174 -2.623 17.298 1.00 97.69 302 ILE A C 1
ATOM 2444 O O . ILE A 1 302 ? -9.607 -1.883 16.413 1.00 97.69 302 ILE A O 1
ATOM 2448 N N . PRO A 1 303 ? -9.753 -3.800 17.610 1.00 97.06 303 PRO A N 1
ATOM 2449 C CA . PRO A 1 303 ? -11.002 -4.244 17.001 1.00 97.06 303 PRO A CA 1
ATOM 2450 C C . PRO A 1 303 ? -12.134 -3.234 17.192 1.00 97.06 303 PRO A C 1
ATOM 2452 O O . PRO A 1 303 ? -12.267 -2.651 18.269 1.00 97.06 303 PRO A O 1
ATOM 2455 N N . VAL A 1 304 ? -12.953 -3.054 16.158 1.00 96.19 304 VAL A N 1
ATOM 2456 C CA . VAL A 1 304 ? -14.155 -2.215 16.201 1.00 96.19 304 VAL A CA 1
ATOM 2457 C C . VAL A 1 304 ? -15.413 -3.051 15.932 1.00 96.19 304 VAL A C 1
ATOM 2459 O O . VAL A 1 304 ? -15.339 -4.028 15.183 1.00 96.19 304 VAL A O 1
ATOM 2462 N N . PRO A 1 305 ? -16.571 -2.693 16.521 1.00 95.44 305 PRO A N 1
ATOM 2463 C CA . PRO A 1 305 ? -16.785 -1.558 17.427 1.00 95.44 305 PRO A CA 1
ATOM 2464 C C . PRO A 1 305 ? -16.080 -1.717 18.786 1.00 95.44 305 PRO A C 1
ATOM 2466 O O . PRO A 1 305 ? -16.004 -2.812 19.337 1.00 95.44 305 PRO A O 1
ATOM 2469 N N . ILE A 1 306 ? -15.574 -0.608 19.333 1.00 94.88 306 ILE A N 1
ATOM 2470 C CA . ILE A 1 306 ? -14.954 -0.563 20.663 1.00 94.88 306 ILE A CA 1
ATOM 2471 C C . ILE A 1 306 ? -16.064 -0.484 21.709 1.00 94.88 306 ILE A C 1
ATOM 2473 O O . ILE A 1 306 ? -16.606 0.592 21.944 1.00 94.88 306 ILE A O 1
ATOM 2477 N N . ASP A 1 307 ? -16.394 -1.601 22.352 1.00 94.69 307 ASP A N 1
ATOM 2478 C CA . ASP A 1 307 ? -17.272 -1.602 23.527 1.00 94.69 307 ASP A CA 1
ATOM 2479 C C . ASP A 1 307 ? -16.534 -0.955 24.709 1.00 94.69 307 ASP A C 1
ATOM 2481 O O . ASP A 1 307 ? -15.710 -1.591 25.369 1.00 94.69 307 ASP A O 1
ATOM 2485 N N . ILE A 1 308 ? -16.798 0.330 24.969 1.00 94.94 308 ILE A N 1
ATOM 2486 C CA . ILE A 1 308 ? -16.057 1.088 25.986 1.00 94.94 308 ILE A CA 1
ATOM 2487 C C . ILE A 1 308 ? -16.307 0.573 27.405 1.00 94.94 308 ILE A C 1
ATOM 2489 O O . ILE A 1 308 ? -15.450 0.769 28.267 1.00 94.94 308 ILE A O 1
ATOM 2493 N N . ASN A 1 309 ? -17.438 -0.099 27.641 1.00 94.81 309 ASN A N 1
ATOM 2494 C CA . ASN A 1 309 ? -17.817 -0.640 28.942 1.00 94.81 309 ASN A CA 1
ATOM 2495 C C . ASN A 1 309 ? -17.177 -2.016 29.194 1.00 94.81 309 ASN A C 1
ATOM 2497 O O . ASN A 1 309 ? -16.945 -2.380 30.348 1.00 94.81 309 ASN A O 1
ATOM 2501 N N . ARG A 1 310 ? -16.790 -2.753 28.142 1.00 93.94 310 ARG A N 1
ATOM 2502 C CA . ARG A 1 310 ? -16.178 -4.093 28.269 1.00 93.94 310 ARG A CA 1
ATOM 2503 C C . ARG A 1 310 ? -14.718 -4.198 27.838 1.00 93.94 310 ARG A C 1
ATOM 2505 O O . ARG A 1 310 ? -14.041 -5.135 28.253 1.00 93.94 310 ARG A O 1
ATOM 2512 N N . ILE A 1 311 ? -14.202 -3.251 27.056 1.00 93.81 311 ILE A N 1
ATOM 2513 C CA . ILE A 1 311 ? -12.820 -3.273 26.553 1.00 93.81 311 ILE A CA 1
ATOM 2514 C C . ILE A 1 311 ? -11.804 -3.400 27.696 1.00 93.81 311 ILE A C 1
ATOM 2516 O O . ILE A 1 311 ? -11.947 -2.774 28.754 1.00 93.81 311 ILE A O 1
ATOM 2520 N N . SER A 1 312 ? -10.770 -4.216 27.483 1.00 93.75 312 SER A N 1
ATOM 2521 C CA . SER A 1 312 ? -9.751 -4.498 28.492 1.00 93.75 312 SER A CA 1
ATOM 2522 C C . SER A 1 312 ? -8.935 -3.249 28.848 1.00 93.75 312 SER A C 1
ATOM 2524 O O . SER A 1 312 ? -8.692 -2.379 28.006 1.00 93.75 312 SER A O 1
ATOM 2526 N N . LEU A 1 313 ? -8.444 -3.178 30.094 1.00 93.50 313 LEU A N 1
ATOM 2527 C CA . LEU A 1 313 ? -7.542 -2.104 30.535 1.00 93.50 313 LEU A CA 1
ATOM 2528 C C . LEU A 1 313 ? -6.333 -1.976 29.597 1.00 93.50 313 LEU A C 1
ATOM 2530 O O . LEU A 1 313 ? -5.893 -0.872 29.291 1.00 93.50 313 LEU A O 1
ATOM 2534 N N . LYS A 1 314 ? -5.815 -3.109 29.105 1.00 92.88 314 LYS A N 1
ATOM 2535 C CA . LYS A 1 314 ? -4.690 -3.124 28.173 1.00 92.88 314 LYS A CA 1
ATOM 2536 C C . LYS A 1 314 ? -5.034 -2.385 26.882 1.00 92.88 314 LYS A C 1
ATOM 2538 O O . LYS A 1 314 ? -4.302 -1.466 26.533 1.00 92.88 314 LYS A O 1
ATOM 2543 N N . LEU A 1 315 ? -6.127 -2.734 26.198 1.00 94.69 315 LEU A N 1
ATOM 2544 C CA . LEU A 1 315 ? -6.504 -2.056 24.954 1.00 94.69 315 LEU A CA 1
ATOM 2545 C C . LEU A 1 315 ? -6.855 -0.577 25.169 1.00 94.69 315 LEU A C 1
ATOM 2547 O O . LEU A 1 315 ? -6.501 0.239 24.321 1.00 94.69 315 LEU A O 1
ATOM 2551 N N . LEU A 1 316 ? -7.460 -0.209 26.308 1.00 95.12 316 LEU A N 1
ATOM 2552 C CA . LEU A 1 316 ? -7.712 1.199 26.642 1.00 95.12 316 LEU A CA 1
ATOM 2553 C C . LEU A 1 316 ? -6.435 2.044 26.589 1.00 95.12 316 LEU A C 1
ATOM 2555 O O . LEU A 1 316 ? -6.463 3.133 26.030 1.00 95.12 316 LEU A O 1
ATOM 2559 N N . THR A 1 317 ? -5.312 1.542 27.116 1.00 95.31 317 THR A N 1
ATOM 2560 C CA . THR A 1 317 ? -4.043 2.303 27.120 1.00 95.31 317 THR A CA 1
ATOM 2561 C C . THR A 1 317 ? -3.452 2.549 25.730 1.00 95.31 317 THR A C 1
ATOM 2563 O O . THR A 1 317 ? -2.534 3.351 25.590 1.00 95.31 317 THR A O 1
ATOM 2566 N N . TYR A 1 318 ? -3.956 1.864 24.699 1.00 95.00 318 TYR A N 1
ATOM 2567 C CA . TYR A 1 318 ? -3.575 2.110 23.309 1.00 95.00 318 TYR A CA 1
ATOM 2568 C C . TYR A 1 318 ? -4.488 3.119 22.610 1.00 95.00 318 TYR A C 1
ATOM 2570 O O . TYR A 1 318 ? -4.168 3.531 21.495 1.00 95.00 318 TYR A O 1
ATOM 2578 N N . LEU A 1 319 ? -5.610 3.521 23.217 1.00 94.50 319 LEU A N 1
ATOM 2579 C CA . LEU A 1 319 ? -6.483 4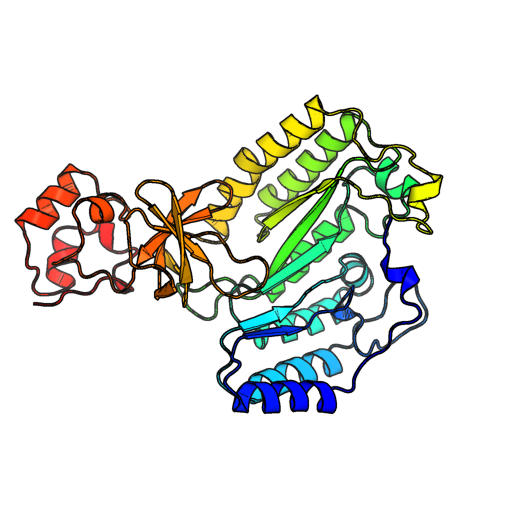.520 22.616 1.00 94.50 319 LEU A CA 1
ATOM 2580 C C . LEU A 1 319 ? -5.781 5.889 22.570 1.00 94.50 319 LEU A C 1
ATOM 2582 O O . LEU A 1 319 ? -5.038 6.243 23.491 1.00 94.50 319 LEU A O 1
ATOM 2586 N N . PRO A 1 320 ? -6.005 6.689 21.512 1.00 91.00 320 PRO A N 1
ATOM 2587 C CA . PRO A 1 320 ? -5.342 7.978 21.360 1.00 91.00 320 PRO A CA 1
ATOM 2588 C C . PRO A 1 320 ? -5.604 8.899 22.557 1.00 91.00 320 PRO A C 1
ATOM 2590 O O . PRO A 1 320 ? -6.749 9.188 22.889 1.00 91.00 320 PRO A O 1
ATOM 2593 N N . GLY A 1 321 ? -4.531 9.375 23.193 1.00 90.62 321 GLY A N 1
ATOM 2594 C CA . GLY A 1 321 ? -4.618 10.289 24.336 1.00 90.62 321 GLY A CA 1
ATOM 2595 C C . GLY A 1 321 ? -4.996 9.636 25.671 1.00 90.62 321 GLY A C 1
ATOM 2596 O O . GLY A 1 321 ? -5.199 10.357 26.642 1.00 90.62 321 GLY A O 1
ATOM 2597 N N . VAL A 1 322 ? -5.078 8.304 25.754 1.00 94.31 322 VAL A N 1
ATOM 2598 C CA . VAL A 1 322 ? -5.416 7.597 26.997 1.00 94.31 322 VAL A CA 1
ATOM 2599 C C . VAL A 1 322 ? -4.148 7.110 27.695 1.00 94.31 322 VAL A C 1
ATOM 2601 O O . VAL A 1 322 ? -3.490 6.174 27.246 1.00 94.31 322 VAL A O 1
ATOM 2604 N N . SER A 1 323 ? -3.808 7.740 28.822 1.00 94.38 323 SER A N 1
ATOM 2605 C CA . SER A 1 323 ? -2.747 7.256 29.713 1.00 94.38 323 SER A CA 1
ATOM 2606 C C . SER A 1 323 ? -3.208 6.044 30.533 1.00 94.38 323 SER A C 1
ATOM 2608 O O . SER A 1 323 ? -4.387 5.686 30.536 1.00 94.38 323 SER A O 1
ATOM 2610 N N . ARG A 1 324 ? -2.299 5.413 31.287 1.00 94.50 324 ARG A N 1
ATOM 2611 C CA . ARG A 1 324 ? -2.661 4.306 32.190 1.00 94.50 324 ARG A CA 1
ATOM 2612 C C . ARG A 1 324 ? -3.600 4.757 33.313 1.00 94.50 324 ARG A C 1
ATOM 2614 O O . ARG A 1 324 ? -4.505 4.015 33.697 1.00 94.50 324 ARG A O 1
ATOM 2621 N N . GLU A 1 325 ? -3.404 5.973 33.801 1.00 95.81 325 GLU A N 1
ATOM 2622 C CA . GLU A 1 325 ? -4.239 6.624 34.811 1.00 95.81 325 GLU A CA 1
ATOM 2623 C C . GLU A 1 325 ? -5.628 6.898 34.232 1.00 95.81 325 GLU A C 1
ATOM 2625 O O . GLU A 1 325 ? -6.626 6.472 34.805 1.00 95.81 325 GLU A O 1
ATOM 2630 N N . THR A 1 326 ? -5.679 7.485 33.032 1.00 95.69 326 THR A N 1
ATOM 2631 C CA . THR A 1 326 ? -6.932 7.746 32.307 1.00 95.69 326 THR A CA 1
ATOM 2632 C C . THR A 1 326 ? -7.694 6.447 32.038 1.00 95.69 326 THR A C 1
ATOM 2634 O O . THR A 1 326 ? -8.897 6.371 32.251 1.00 95.69 326 THR A O 1
ATOM 2637 N N . ALA A 1 327 ? -7.002 5.389 31.602 1.00 96.19 327 ALA A N 1
ATOM 2638 C CA . ALA A 1 327 ? -7.614 4.086 31.363 1.00 96.19 327 ALA A CA 1
ATOM 2639 C C . ALA A 1 327 ? -8.229 3.503 32.646 1.00 96.19 327 ALA A C 1
ATOM 2641 O O . ALA A 1 327 ? -9.311 2.921 32.607 1.00 96.19 327 ALA A O 1
ATOM 2642 N N . SER A 1 328 ? -7.560 3.684 33.786 1.00 96.44 328 SER A N 1
ATOM 2643 C CA . SER A 1 328 ? -8.069 3.253 35.091 1.00 96.44 328 SER A CA 1
ATOM 2644 C C . SER A 1 328 ? -9.289 4.075 35.516 1.00 96.44 328 SER A C 1
ATOM 2646 O O . SER A 1 328 ? -10.261 3.513 36.009 1.00 96.44 328 SER A O 1
ATOM 2648 N N . GLU A 1 329 ? -9.282 5.386 35.265 1.00 96.69 329 GLU A N 1
ATOM 2649 C CA . GLU A 1 329 ? -10.432 6.257 35.516 1.00 96.69 329 GLU A CA 1
ATOM 2650 C C . GLU A 1 329 ? -11.642 5.865 34.660 1.00 96.69 329 GLU A C 1
ATOM 2652 O O . GLU A 1 329 ? -12.7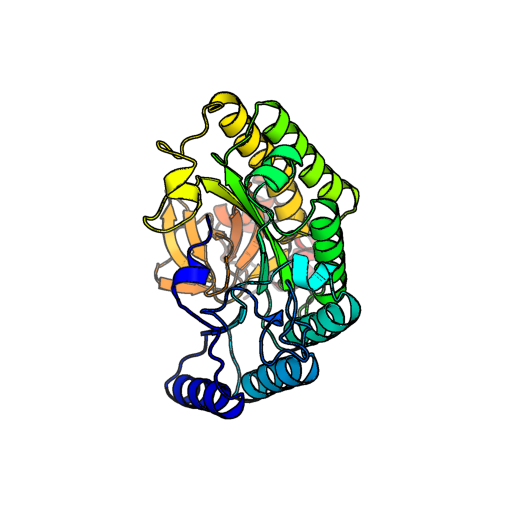50 5.760 35.182 1.00 96.69 329 GLU A O 1
ATOM 2657 N N . ILE A 1 330 ? -11.432 5.568 33.372 1.00 96.31 330 ILE A N 1
ATOM 2658 C CA . ILE A 1 330 ? -12.481 5.046 32.486 1.00 96.31 330 ILE A CA 1
ATOM 2659 C C . ILE A 1 330 ? -13.083 3.778 33.094 1.00 96.31 330 ILE A C 1
ATOM 2661 O O . ILE A 1 330 ? -14.299 3.690 33.194 1.00 96.31 330 ILE A O 1
ATOM 2665 N N . ILE A 1 331 ? -12.258 2.823 33.542 1.00 96.31 331 ILE A N 1
ATOM 2666 C CA . ILE A 1 331 ? -12.724 1.569 34.161 1.00 96.31 331 ILE A CA 1
ATOM 2667 C C . ILE A 1 331 ? -13.583 1.836 35.402 1.00 96.31 331 ILE A C 1
ATOM 2669 O O . ILE A 1 331 ? -14.626 1.206 35.559 1.00 96.31 331 ILE A O 1
ATOM 2673 N N . LEU A 1 332 ? -13.165 2.772 36.259 1.00 96.56 332 LEU A N 1
ATOM 2674 C CA . LEU A 1 332 ? -13.874 3.119 37.494 1.00 96.56 332 LEU A CA 1
ATOM 2675 C C . LEU A 1 332 ? -15.209 3.832 37.248 1.00 96.56 332 LEU A C 1
ATOM 2677 O O . LEU A 1 332 ? -16.105 3.721 38.080 1.00 96.56 332 LEU A O 1
ATOM 2681 N N . LYS A 1 333 ? -15.345 4.563 36.135 1.00 95.81 333 LYS A N 1
ATOM 2682 C CA . LYS A 1 333 ? -16.571 5.299 35.778 1.00 95.81 333 LYS A CA 1
ATOM 2683 C C . LYS A 1 333 ? -17.539 4.511 34.893 1.00 95.81 333 LYS A C 1
ATOM 2685 O O . LYS A 1 333 ? -18.587 5.039 34.537 1.00 95.81 333 LYS A O 1
ATOM 2690 N N . ARG A 1 334 ? -17.214 3.264 34.541 1.00 94.75 334 ARG A N 1
ATOM 2691 C CA . ARG A 1 334 ? -18.146 2.374 33.837 1.00 94.75 334 ARG A CA 1
ATOM 2692 C C . ARG A 1 334 ? -19.337 1.990 34.735 1.00 94.75 334 ARG A C 1
ATOM 2694 O O . ARG A 1 334 ? -19.148 1.824 35.939 1.00 94.75 334 ARG A O 1
ATOM 2701 N N . PRO A 1 335 ? -20.519 1.723 34.153 1.00 95.69 335 PRO A N 1
ATOM 2702 C CA . PRO A 1 335 ? -20.829 1.864 32.733 1.00 95.69 335 PRO A CA 1
ATOM 2703 C C . PRO A 1 335 ? -21.184 3.311 32.361 1.00 95.69 335 PRO A C 1
ATOM 2705 O O . PRO A 1 335 ? -21.864 4.004 33.113 1.00 95.69 335 PRO A O 1
ATOM 2708 N N . PHE A 1 336 ? -20.772 3.740 31.168 1.00 95.19 336 PHE A N 1
ATOM 2709 C CA . PHE A 1 336 ? -21.293 4.959 30.541 1.00 95.19 336 PHE A CA 1
ATOM 2710 C C . PHE A 1 336 ? -22.647 4.663 29.891 1.00 95.19 336 PHE A C 1
ATOM 2712 O O . PHE A 1 336 ? -22.843 3.567 29.362 1.00 95.19 336 PHE A O 1
ATOM 2719 N N . LYS A 1 337 ? -23.560 5.636 29.903 1.00 93.25 337 LYS A N 1
ATOM 2720 C CA . LYS A 1 337 ? -24.916 5.544 29.334 1.00 93.25 337 LYS A CA 1
ATOM 2721 C C . LYS A 1 337 ? -24.933 5.797 27.835 1.00 93.25 337 LYS A C 1
ATOM 2723 O O . LYS A 1 337 ? -25.637 5.121 27.091 1.00 93.25 337 LYS A O 1
ATOM 2728 N N . ASP A 1 338 ? -24.164 6.785 27.395 1.00 93.44 338 ASP A N 1
ATOM 2729 C CA . ASP A 1 338 ? -24.079 7.187 25.999 1.00 93.44 338 ASP A CA 1
ATOM 2730 C C . ASP A 1 338 ? -22.713 7.808 25.669 1.00 93.44 338 ASP A C 1
ATOM 2732 O O . ASP A 1 338 ? -21.843 7.996 26.526 1.00 93.44 338 ASP A O 1
ATOM 2736 N N . LY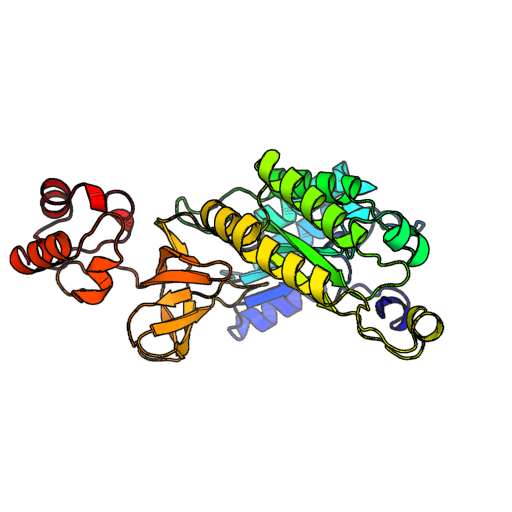S A 1 339 ? -22.498 8.098 24.379 1.00 93.12 339 LYS A N 1
ATOM 2737 C CA . LYS A 1 339 ? -21.254 8.720 23.905 1.00 93.12 339 LYS A CA 1
ATOM 2738 C C . LYS A 1 339 ? -21.070 10.143 24.435 1.00 93.12 339 LYS A C 1
ATOM 2740 O O . LYS A 1 339 ? -19.930 10.570 24.577 1.00 93.12 339 LYS A O 1
ATOM 2745 N N . GLY A 1 340 ? -22.154 10.874 24.698 1.00 93.38 340 GLY A N 1
ATOM 2746 C CA . GLY A 1 340 ? -22.097 12.243 25.203 1.00 93.38 340 GLY A CA 1
ATOM 2747 C C . GLY A 1 340 ? -21.514 12.291 26.612 1.00 93.38 340 GLY A C 1
ATOM 2748 O O . GLY A 1 340 ? -20.590 13.064 26.861 1.00 93.38 340 GLY A O 1
ATOM 2749 N N . GLU A 1 341 ? -21.973 11.405 27.500 1.00 95.12 341 GLU A N 1
ATOM 2750 C CA . GLU A 1 341 ? -21.406 11.240 28.841 1.00 95.12 341 GLU A CA 1
ATOM 2751 C C . GLU A 1 341 ? -19.913 10.899 28.766 1.00 95.12 341 GLU A C 1
ATOM 2753 O O . GLU A 1 341 ? -19.092 11.589 29.375 1.00 95.12 341 GLU A O 1
ATOM 2758 N N . LEU A 1 342 ? -19.542 9.903 27.952 1.00 95.12 342 LEU A N 1
ATOM 2759 C CA . LEU A 1 342 ? -18.145 9.504 27.774 1.00 95.12 342 LEU A CA 1
ATOM 2760 C C . LEU A 1 342 ? -17.263 10.671 27.305 1.00 95.12 342 LEU A C 1
ATOM 2762 O O . LEU A 1 342 ? -16.214 10.918 27.895 1.00 95.12 342 LEU A O 1
ATOM 2766 N N . LEU A 1 343 ? -17.668 11.384 26.252 1.00 95.31 343 LEU A N 1
ATOM 2767 C CA . LEU A 1 343 ? -16.863 12.451 25.647 1.00 95.31 343 LEU A CA 1
ATOM 2768 C C . LEU A 1 343 ? -16.822 13.719 26.505 1.00 95.31 343 LEU A C 1
ATOM 2770 O O . LEU A 1 343 ? -15.838 14.452 26.443 1.00 95.31 343 LEU A O 1
ATOM 2774 N N . SER A 1 344 ? -17.833 13.953 27.348 1.00 95.88 344 SER A N 1
ATOM 2775 C CA . SER A 1 344 ? -17.795 15.039 28.333 1.00 95.88 344 SER A CA 1
ATOM 2776 C C . SER A 1 344 ? -16.709 14.824 29.395 1.00 95.88 344 SER A C 1
ATOM 2778 O O . SER A 1 344 ? -16.080 15.782 29.841 1.00 95.88 344 SER A O 1
ATOM 2780 N N . LEU A 1 345 ? -16.458 13.564 29.767 1.00 95.00 345 LEU A N 1
ATOM 2781 C CA . LEU A 1 345 ? -15.451 13.180 30.757 1.00 95.00 345 LEU A CA 1
ATOM 2782 C C . LEU A 1 345 ? -14.074 12.931 30.123 1.00 95.00 345 LEU A C 1
ATOM 2784 O O . LEU A 1 345 ? -13.053 13.197 30.752 1.00 95.00 345 LEU A O 1
ATOM 2788 N N . PHE A 1 346 ? -14.043 12.432 28.884 1.00 95.75 346 PHE A N 1
ATOM 2789 C CA . PHE A 1 346 ? -12.830 12.019 28.171 1.00 95.75 346 PHE A CA 1
ATOM 2790 C C . PHE A 1 346 ? -12.805 12.561 26.725 1.00 95.75 346 PHE A C 1
ATOM 2792 O O . PHE A 1 346 ? -12.847 11.781 25.764 1.00 95.75 346 PHE A O 1
ATOM 2799 N N . PRO A 1 347 ? -12.705 13.892 26.531 1.00 94.06 347 PRO A N 1
ATOM 2800 C CA . PRO A 1 347 ? -12.786 14.537 25.213 1.00 94.06 347 PRO A CA 1
ATOM 2801 C C . PRO A 1 347 ? -11.678 14.110 24.235 1.00 94.06 347 PRO A C 1
ATOM 2803 O O . PRO A 1 347 ? -11.836 14.204 23.020 1.00 94.06 347 PRO A O 1
ATOM 2806 N N . GLN A 1 348 ? -10.554 13.585 24.725 1.00 92.00 348 GLN A N 1
ATOM 2807 C CA . GLN A 1 348 ? -9.477 13.035 23.896 1.00 92.00 348 GLN A CA 1
ATOM 2808 C C . GLN A 1 348 ? -9.919 11.864 22.997 1.00 92.00 348 GLN A C 1
ATOM 2810 O O . GLN A 1 348 ? -9.281 11.608 21.972 1.00 92.00 348 GLN A O 1
ATOM 2815 N N . LEU A 1 349 ? -11.014 11.174 23.342 1.00 92.44 349 LEU A N 1
ATOM 2816 C CA . LEU A 1 349 ? -11.559 10.055 22.569 1.00 92.44 349 LEU A CA 1
ATOM 2817 C C . LEU A 1 349 ? -12.308 10.489 21.297 1.00 92.44 349 LEU A C 1
ATOM 2819 O O . LEU A 1 349 ? -12.639 9.634 20.474 1.00 92.44 349 LEU A O 1
ATOM 2823 N N . GLU A 1 350 ? -12.510 11.793 21.080 1.00 89.69 350 GLU A N 1
ATOM 2824 C CA . GLU A 1 350 ? -13.245 12.352 19.934 1.00 89.69 350 GLU A CA 1
ATOM 2825 C C . GLU A 1 350 ? -12.756 11.802 18.581 1.00 89.69 350 GLU A C 1
ATOM 2827 O O . GLU A 1 350 ? -13.547 11.465 17.701 1.00 89.69 350 GLU A O 1
ATOM 2832 N N . ARG A 1 351 ? -11.436 11.617 18.426 1.00 85.38 351 ARG A N 1
ATOM 2833 C CA . ARG A 1 351 ? -10.818 11.133 17.174 1.00 85.38 351 ARG A CA 1
ATOM 2834 C C . ARG A 1 351 ? -11.288 9.747 16.734 1.00 85.38 351 ARG A C 1
ATOM 2836 O O . ARG A 1 351 ? -11.140 9.415 15.561 1.00 85.38 351 ARG A O 1
ATOM 2843 N N . ILE A 1 352 ? -11.799 8.943 17.661 1.00 90.25 352 ILE A N 1
ATOM 2844 C CA . ILE A 1 352 ? -12.284 7.580 17.416 1.00 90.25 352 ILE A CA 1
ATOM 2845 C C . ILE A 1 352 ? -13.730 7.389 17.894 1.00 90.25 352 ILE A C 1
ATOM 2847 O O . ILE A 1 352 ? -14.209 6.260 17.978 1.00 90.25 352 ILE A O 1
ATOM 2851 N N . ALA A 1 353 ? -14.449 8.478 18.187 1.00 90.00 353 ALA A N 1
ATOM 2852 C CA . ALA A 1 353 ? -15.802 8.434 18.735 1.00 90.00 353 ALA A CA 1
ATOM 2853 C C . ALA A 1 353 ? -16.800 7.695 17.829 1.00 90.00 353 ALA A C 1
ATOM 2855 O O . ALA A 1 353 ? -17.735 7.061 18.327 1.00 90.00 353 ALA A O 1
ATOM 2856 N N . SER A 1 354 ? -16.603 7.726 16.504 1.00 90.56 354 SER A N 1
ATOM 2857 C CA . SER A 1 354 ? -17.425 6.972 15.549 1.00 90.56 354 SER A CA 1
ATOM 2858 C C . SER A 1 354 ? -17.337 5.462 15.765 1.00 90.56 354 SER A C 1
ATOM 2860 O O . SER A 1 354 ? -18.344 4.779 15.603 1.00 90.56 354 SER A O 1
ATOM 2862 N N . GLU A 1 355 ? -16.181 4.967 16.209 1.00 93.56 355 GLU A N 1
ATOM 2863 C CA . GLU A 1 355 ? -15.900 3.536 16.364 1.00 93.56 355 GLU A CA 1
ATOM 2864 C C . GLU A 1 355 ? -16.213 3.001 17.765 1.00 93.56 355 GLU A C 1
ATOM 2866 O O . GLU A 1 355 ? -16.236 1.790 17.982 1.00 93.56 355 GLU A O 1
ATOM 2871 N N . ILE A 1 356 ? -16.453 3.892 18.728 1.00 92.31 356 ILE A N 1
ATOM 2872 C CA . ILE A 1 356 ? -16.849 3.523 20.086 1.00 92.31 356 ILE A CA 1
ATOM 2873 C C . ILE A 1 356 ? -18.329 3.137 20.102 1.00 92.31 356 ILE A C 1
ATOM 2875 O O . ILE A 1 356 ? -19.173 3.826 19.529 1.00 92.31 356 ILE A O 1
ATOM 2879 N N . LYS A 1 357 ? -18.657 2.052 20.795 1.00 92.56 357 LYS A N 1
ATOM 2880 C CA . LYS A 1 357 ? -20.014 1.646 21.146 1.00 92.56 357 LYS A CA 1
ATOM 2881 C C . LYS A 1 357 ? -20.163 1.722 22.662 1.00 92.56 357 LYS A C 1
ATOM 2883 O O . LYS A 1 357 ? -19.296 1.270 23.406 1.00 92.56 357 LYS A O 1
ATOM 2888 N N . VAL A 1 358 ? -21.268 2.314 23.095 1.00 87.75 358 VAL A N 1
ATOM 2889 C CA . VAL A 1 358 ? -21.678 2.342 24.497 1.00 87.75 358 VAL A CA 1
ATOM 2890 C C . VAL A 1 358 ? -22.884 1.418 24.585 1.00 87.75 358 VAL A C 1
ATOM 2892 O O . VAL A 1 358 ? -23.983 1.794 24.188 1.00 87.75 358 VAL A O 1
ATOM 2895 N N . GLU A 1 359 ? -22.644 0.159 24.947 1.00 74.38 359 GLU A N 1
ATOM 2896 C CA . GLU A 1 359 ? -23.718 -0.767 25.317 1.00 74.38 359 GLU A CA 1
ATOM 2897 C C . GLU A 1 359 ? -23.980 -0.627 26.815 1.00 74.38 359 GLU A C 1
ATOM 2899 O O . GLU A 1 359 ? -23.024 -0.576 27.593 1.00 74.38 359 GLU A O 1
ATOM 2904 N N . GLY A 1 360 ? -25.257 -0.522 27.186 1.00 54.81 360 GLY A N 1
ATOM 2905 C CA . GLY A 1 360 ? -25.700 -0.458 28.580 1.00 54.81 360 GLY A CA 1
ATOM 2906 C C . GLY A 1 360 ? -25.505 -1.756 29.349 1.00 54.81 360 GLY A C 1
ATOM 2907 O O . GLY A 1 360 ? -25.420 -2.831 28.706 1.00 54.81 360 GLY A O 1
#

Sequence (360 aa):
YCTEGLYGKPDERSIEGIVDEVRILYEQGVKYFRIGRQPNILGYRTLKENGEFPKPNPEAICKLFREIRNVGEIKTLHIDNVNAGTIDAYPEESFKALKCIANYDTEGDVAPFGLESADEEVIRKNFLKVSPEGVRRAIRIVNEVGAFRERKNGLYKLLPGINFLVGLPGETKETFKKNVEFLKSILDEGLLVRRVNIRQVMVFEETPISEMVKRPKTKHRREFEKFKEWVRENFDLPMMKRVFPVGTVIRDVILEAHDGAHTLGRQIGTYPILVRIPEKLELFKSVDVVVVGHRERSVIGIPVPIDINRISLKLLTYLPGVSRETASEIILKRPFKDKGELLSLFPQLERIASEIKVEG

Foldseek 3Di:
DDPPVVVPDDDADDLVVVLVVLLVVVVVPAQADEPDPDQAPQQHPFPDPPDPEGAGDLVRLLSSLVSSLVSDNRPFYEYDEHELLNCLVHVPRVLSNLLSCLVRGDAPYEHEYEPQFQDPQLCVVVVPRAHLVSSVSSQVSQCVRWQDDPDPQEFTRYGYAYEHEPQGPPDDLVRLVSVVVSLVVCVVVVGAHSYYHYYFDDDDPPDPVVVVDPDRDHPPVVSVVVSVVCCLPPHQFVNCCVRNPFSRKDFFWAFADDDPQWTWTFHPYDLTAIETENHDDDGRDTFIWTFQADGSGHTYTYGFLAALQPDDLRNQCSHQPAHSVNSVVSNVPPDDPDLVSVCVVVVRNVSNSVRYDRDD

Radius of gyration: 22.85 Å; chains: 1; bounding box: 55×37×69 Å

pLDDT: mean 94.46, std 5.68, range [54.81, 98.69]

Secondary structure (DSSP, 8-state):
---GGGG-S-----HHHHHHHHHHHHHTT--EEEE-S-S-GGGTT-SB-SSSSPBP-HHHHHHHHHHHHTTS--SEEEE----HHHHHH-HHHHHHHHHHHHHHS-TTEEEEEEEE-S-HHHHHHHT-SS-HHHHHHHHHHHHHHH---SSTTS--SEEEEEEEEES-TT--HHHHHHHHHHHHHHHHTT---SEEEEEE----TTSHHHHH-SS-S-S-HHHHHHHHHHIIIIIIHHHHHHHS-TT-EEEEEEEEEEETTEEEEE-SSSSPPEEEESS---TT-EEEEEEEEEETTEEEEEEESEETTTS-HHHHTTSTT--HHHHHHHHHHPPPSSHHHHHHH-GGGGGGTTTEE---